Protein AF-A0A7V3H470-F1 (afdb_monomer)

pLDDT: mean 93.19, std 7.91, range [54.84, 98.81]

Radius of gyration: 16.78 Å; Cα contacts (8 Å, |Δi|>4): 435; chains: 1; bounding box: 42×38×46 Å

Secondary structure (DSSP, 8-state):
--EEEHHHHS-HHHHHH-EEEEE-SSS-EEEEETT----STT-EEEEEEEETTEEEEEEEEEEEEEEEETTEEEE--EEEETTEEEEEGGGGEEEEE-SSS-EEEEEETTEEEEEEEEEPTTSS-EEEEEEEES-SS---EEEEEEEEEEETTS-----TT----EEEETTEEEE--STTSPPEEEE---S-----------

Nearest PDB structures (foldseek):
  6m81-assembly1_C-2  TM=5.681E-01  e=1.390E+00  Streptomyces fradiae
  7vcf-assembly1_F  TM=8.047E-01  e=5.268E+00  Chlamydomonas reinhardtii
  4oqe-assembly1_A  TM=5.258E-01  e=1.939E+00  Streptomyces fradiae
  4oqd-assembly2_C  TM=5.292E-01  e=1.939E+00  Streptomyces fradiae

Structure (mmCIF, N/CA/C/O backbone):
data_AF-A0A7V3H470-F1
#
_entry.id   AF-A0A7V3H470-F1
#
loop_
_atom_site.group_PDB
_atom_site.id
_atom_site.type_symbol
_atom_site.label_atom_id
_atom_site.label_alt_id
_atom_site.label_comp_id
_atom_site.label_asym_id
_atom_site.label_entity_id
_atom_site.label_seq_id
_atom_site.pdbx_PDB_ins_code
_atom_site.Cartn_x
_atom_site.Cartn_y
_atom_site.Cartn_z
_atom_site.occupancy
_atom_site.B_iso_or_equiv
_atom_site.auth_seq_id
_atom_site.auth_comp_id
_atom_site.auth_asym_id
_atom_site.auth_atom_id
_atom_site.pdbx_PDB_model_num
ATOM 1 N N . MET A 1 1 ? -20.246 9.592 -9.454 1.00 80.94 1 MET A N 1
ATOM 2 C CA . MET A 1 1 ? -19.397 9.663 -8.253 1.00 80.94 1 MET A CA 1
ATOM 3 C C . MET A 1 1 ? -19.578 8.408 -7.416 1.00 80.94 1 MET A C 1
ATOM 5 O O . MET A 1 1 ? -20.599 8.266 -6.750 1.00 80.94 1 MET A O 1
ATOM 9 N N . ILE A 1 2 ? -18.615 7.488 -7.474 1.00 95.62 2 ILE A N 1
ATOM 10 C CA . ILE A 1 2 ? -18.602 6.290 -6.618 1.00 95.62 2 ILE A CA 1
ATOM 11 C C . ILE A 1 2 ? -18.010 6.659 -5.253 1.00 95.62 2 ILE A C 1
ATOM 13 O O . ILE A 1 2 ? -16.851 7.070 -5.158 1.00 95.62 2 ILE A O 1
ATOM 17 N N . ALA A 1 3 ? -18.808 6.519 -4.194 1.00 98.06 3 ALA A N 1
ATOM 18 C CA . ALA A 1 3 ? -18.381 6.742 -2.819 1.00 98.06 3 ALA A CA 1
ATOM 19 C C . ALA A 1 3 ? -19.159 5.851 -1.845 1.00 98.06 3 ALA A C 1
ATOM 21 O O . ALA A 1 3 ? -20.325 5.531 -2.070 1.00 98.06 3 ALA A O 1
ATOM 22 N N . PHE A 1 4 ? -18.508 5.492 -0.743 1.00 98.62 4 PHE A N 1
ATOM 23 C CA . PHE A 1 4 ? -19.058 4.637 0.303 1.00 98.62 4 PHE A CA 1
ATOM 24 C C . PHE A 1 4 ? -18.892 5.299 1.670 1.00 98.62 4 PHE A C 1
ATOM 26 O O . PHE A 1 4 ? -17.837 5.863 1.967 1.00 98.62 4 PHE A O 1
ATOM 33 N N . GLY A 1 5 ? -19.944 5.234 2.489 1.00 98.62 5 GLY A N 1
ATOM 34 C CA . GLY A 1 5 ? -19.941 5.685 3.879 1.00 98.62 5 GLY A CA 1
ATOM 35 C C . GLY A 1 5 ? -19.390 4.631 4.838 1.00 98.62 5 GLY A C 1
ATOM 36 O O . GLY A 1 5 ? -18.979 3.544 4.425 1.00 98.62 5 GLY A O 1
ATOM 37 N N . ALA A 1 6 ? -19.376 4.963 6.128 1.00 98.44 6 ALA A N 1
ATOM 38 C CA . ALA A 1 6 ? -18.806 4.120 7.176 1.00 98.44 6 ALA A CA 1
ATOM 39 C C . ALA A 1 6 ? -19.493 2.750 7.285 1.00 98.44 6 ALA A C 1
ATOM 41 O O . ALA A 1 6 ? -18.820 1.759 7.543 1.00 98.44 6 ALA A O 1
ATOM 42 N N . ASP A 1 7 ? -20.806 2.689 7.057 1.00 98.06 7 ASP A N 1
ATOM 43 C CA . ASP A 1 7 ? -21.610 1.462 7.062 1.00 98.06 7 ASP A CA 1
ATOM 44 C C . ASP A 1 7 ? -21.081 0.430 6.056 1.00 98.06 7 ASP A C 1
ATOM 46 O O . ASP A 1 7 ? -20.892 -0.735 6.392 1.00 98.06 7 ASP A O 1
ATOM 50 N N . ARG A 1 8 ? -20.753 0.881 4.842 1.00 98.44 8 ARG A N 1
ATOM 51 C CA . ARG A 1 8 ? -20.187 0.045 3.779 1.00 98.44 8 ARG A CA 1
ATOM 52 C C . ARG A 1 8 ? -18.688 -0.168 3.946 1.00 98.44 8 ARG A C 1
ATOM 54 O O . ARG A 1 8 ? -18.202 -1.272 3.751 1.00 98.44 8 ARG A O 1
ATOM 61 N N . CYS A 1 9 ? -17.941 0.873 4.304 1.00 98.50 9 CYS A N 1
ATOM 62 C CA . CYS A 1 9 ? -16.485 0.795 4.437 1.00 98.50 9 CYS A CA 1
ATOM 63 C C . CYS A 1 9 ? -16.033 -0.146 5.564 1.00 98.50 9 CYS A C 1
ATOM 65 O O . CYS A 1 9 ? -14.974 -0.762 5.452 1.00 98.50 9 CYS A O 1
ATOM 67 N N . ARG A 1 10 ? -16.827 -0.250 6.638 1.00 98.31 10 ARG A N 1
ATOM 68 C CA . ARG A 1 10 ? -16.537 -1.096 7.807 1.00 98.31 10 ARG A CA 1
ATOM 69 C C . ARG A 1 10 ? -17.140 -2.496 7.704 1.00 98.31 10 ARG A C 1
ATOM 71 O O . ARG A 1 10 ? -16.786 -3.360 8.501 1.00 98.31 10 ARG A O 1
ATOM 78 N N . ASP A 1 11 ? -18.005 -2.744 6.725 1.00 98.38 11 ASP A N 1
ATOM 79 C CA . ASP A 1 11 ? -18.391 -4.098 6.340 1.00 98.38 11 ASP A CA 1
ATOM 80 C C . ASP A 1 11 ? -17.230 -4.725 5.562 1.00 98.38 11 ASP A C 1
ATOM 82 O O . ASP A 1 11 ? -17.012 -4.433 4.385 1.00 98.38 11 ASP A O 1
ATOM 86 N N . LEU A 1 12 ? -16.461 -5.587 6.231 1.00 97.94 12 LEU A N 1
ATOM 87 C CA . LEU A 1 12 ? -15.279 -6.205 5.638 1.00 97.94 12 LEU A CA 1
ATOM 88 C C . LEU A 1 12 ? -15.613 -6.992 4.364 1.00 97.94 12 LEU A C 1
ATOM 90 O O . LEU A 1 12 ? -14.833 -6.950 3.409 1.00 97.94 12 LEU A O 1
ATOM 94 N N . ALA A 1 13 ? -16.749 -7.694 4.330 1.00 97.94 13 ALA A N 1
ATOM 95 C CA . ALA A 1 13 ? -17.131 -8.509 3.182 1.00 97.94 13 ALA A CA 1
ATOM 96 C C . ALA A 1 13 ? -17.416 -7.617 1.971 1.00 97.94 13 ALA A C 1
ATOM 98 O O . ALA A 1 13 ? -16.905 -7.865 0.878 1.00 97.94 13 ALA A O 1
ATOM 99 N N . PHE A 1 14 ? -18.149 -6.523 2.177 1.00 98.56 14 PHE A N 1
ATOM 100 C CA . PHE A 1 14 ? -18.365 -5.544 1.122 1.00 98.56 14 PHE A CA 1
ATOM 101 C C . PHE A 1 14 ? -17.065 -4.843 0.706 1.00 98.56 14 PHE A C 1
ATOM 103 O O . PHE A 1 14 ? -16.720 -4.821 -0.475 1.00 98.56 14 PHE A O 1
ATOM 110 N N . ALA A 1 15 ? -16.322 -4.287 1.664 1.00 98.25 15 ALA A N 1
ATOM 111 C CA . ALA A 1 15 ? -15.157 -3.446 1.405 1.00 98.25 15 ALA A CA 1
ATOM 112 C C . ALA A 1 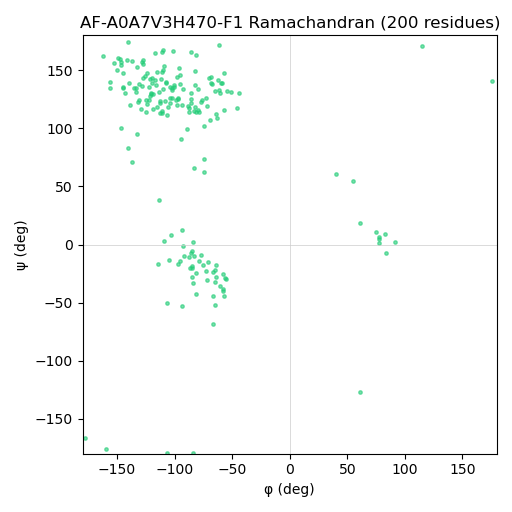15 ? -13.981 -4.207 0.767 1.00 98.25 15 ALA A C 1
ATOM 114 O O . ALA A 1 15 ? -13.152 -3.595 0.099 1.00 98.25 15 ALA A O 1
ATOM 115 N N . THR A 1 16 ? -13.900 -5.529 0.946 1.00 98.12 16 THR A N 1
ATOM 116 C CA . THR A 1 16 ? -12.929 -6.395 0.247 1.00 98.12 16 THR A CA 1
ATOM 117 C C . THR A 1 16 ? -13.401 -6.845 -1.138 1.00 98.12 16 THR A C 1
ATOM 119 O O . THR A 1 16 ? -12.568 -7.208 -1.965 1.00 98.12 16 THR A O 1
ATOM 122 N N . ALA A 1 17 ? -14.706 -6.792 -1.416 1.00 97.94 17 ALA A N 1
ATOM 123 C CA . ALA A 1 17 ? -15.275 -7.120 -2.722 1.00 97.94 17 ALA A CA 1
ATOM 124 C C . ALA A 1 17 ? -15.306 -5.929 -3.695 1.00 97.94 17 ALA A C 1
ATOM 126 O O . ALA A 1 17 ? -15.442 -6.131 -4.899 1.00 97.94 17 ALA A O 1
ATOM 127 N N . GLN A 1 18 ? -15.221 -4.692 -3.194 1.00 98.25 18 GLN A N 1
ATOM 128 C CA . GLN A 1 18 ? -15.170 -3.497 -4.038 1.00 98.25 18 GLN A CA 1
ATOM 129 C C . GLN A 1 18 ? -13.729 -3.160 -4.408 1.00 98.25 18 GLN A C 1
ATOM 131 O O . GLN A 1 18 ? -12.921 -2.865 -3.526 1.00 98.25 18 GLN A O 1
ATOM 136 N N . GLU A 1 19 ? -13.432 -3.171 -5.703 1.00 98.00 19 GLU A N 1
ATOM 137 C CA . GLU A 1 19 ? -12.090 -2.966 -6.248 1.00 98.00 19 GLU A CA 1
ATOM 138 C C . GLU A 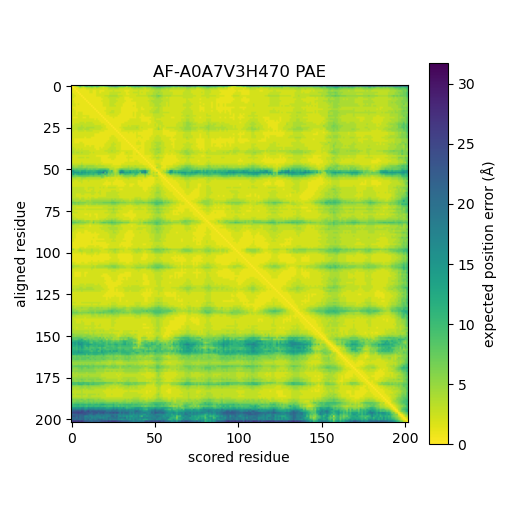1 19 ? -11.985 -1.617 -6.972 1.00 98.00 19 GLU A C 1
ATOM 140 O O . GLU A 1 19 ? -12.963 -1.111 -7.523 1.00 98.00 19 GLU A O 1
ATOM 145 N N . TRP A 1 20 ? -10.790 -1.031 -6.962 1.00 98.06 20 TRP A N 1
ATOM 146 C CA . TRP A 1 20 ? -10.450 0.196 -7.686 1.00 98.06 20 TRP A CA 1
ATOM 147 C C . TRP A 1 20 ? -9.191 -0.017 -8.532 1.00 98.06 20 TRP A C 1
ATOM 149 O O . TRP A 1 20 ? -8.379 -0.903 -8.247 1.00 98.06 20 TRP A O 1
ATOM 159 N N . LEU A 1 21 ? -9.034 0.800 -9.576 1.00 97.56 21 LEU A N 1
ATOM 160 C CA . LEU A 1 21 ? -7.919 0.742 -10.518 1.00 97.56 21 LEU A CA 1
ATOM 161 C C . LEU A 1 21 ? -7.515 2.155 -10.945 1.00 97.56 21 LEU A C 1
ATOM 163 O O . LEU A 1 21 ? -8.354 2.923 -11.400 1.00 97.56 21 LEU A O 1
ATOM 167 N N . GLU A 1 22 ? -6.220 2.434 -10.865 1.00 98.06 22 GLU A N 1
ATOM 168 C CA . GLU A 1 22 ? -5.548 3.610 -11.418 1.00 98.06 22 GLU A CA 1
ATOM 169 C C . GLU A 1 22 ? -4.493 3.145 -12.426 1.00 98.06 22 GLU A C 1
ATOM 171 O O . GLU A 1 22 ? -3.840 2.121 -12.210 1.00 98.06 22 GLU A O 1
ATOM 176 N N . THR A 1 23 ? -4.298 3.876 -13.526 1.00 97.06 23 THR A N 1
ATOM 177 C CA . THR A 1 23 ? -3.366 3.479 -14.601 1.00 97.06 23 THR A CA 1
ATOM 178 C C . THR A 1 23 ? -2.377 4.586 -14.933 1.00 97.06 23 THR A C 1
ATOM 180 O O . THR A 1 23 ? -2.763 5.749 -14.991 1.00 97.06 23 THR A O 1
ATOM 183 N N . ASP A 1 24 ? -1.131 4.225 -15.241 1.00 96.44 24 ASP A N 1
ATOM 184 C CA . ASP A 1 24 ? -0.093 5.187 -15.648 1.00 96.44 24 ASP A CA 1
ATOM 185 C C . ASP A 1 24 ? -0.113 5.523 -17.152 1.00 96.44 24 ASP A C 1
ATOM 187 O O . ASP A 1 24 ? 0.636 6.382 -17.603 1.00 96.44 24 ASP A O 1
ATOM 191 N N . GLY A 1 25 ? -0.950 4.860 -17.958 1.00 96.12 25 GLY A N 1
ATOM 192 C CA . GLY A 1 25 ? -0.978 5.027 -19.419 1.00 96.12 25 GLY A CA 1
ATOM 193 C C . GLY A 1 25 ? 0.149 4.308 -20.181 1.00 96.12 25 GLY A C 1
ATOM 194 O O . GLY A 1 25 ? 0.178 4.367 -21.406 1.00 96.12 25 GLY A O 1
ATOM 195 N N . LEU A 1 26 ? 1.037 3.586 -19.491 1.00 95.75 26 LEU A N 1
ATOM 196 C CA . LEU A 1 26 ? 2.142 2.796 -20.058 1.00 95.75 26 LEU A CA 1
ATOM 197 C C . LEU A 1 26 ? 1.911 1.277 -19.937 1.00 95.75 26 LEU A C 1
ATOM 199 O O . LEU A 1 26 ? 2.763 0.465 -20.302 1.00 95.75 26 LEU A O 1
ATOM 203 N N . GLY A 1 27 ? 0.753 0.874 -19.411 1.00 94.88 27 GLY A N 1
ATOM 204 C CA . GLY A 1 27 ? 0.434 -0.516 -19.087 1.00 94.88 27 GLY A CA 1
ATOM 205 C C . GLY A 1 27 ? 0.790 -0.909 -17.651 1.00 94.88 27 GLY A C 1
ATOM 206 O O . GLY A 1 27 ? 0.573 -2.063 -17.277 1.00 94.88 27 GLY A O 1
ATOM 207 N N . GLY A 1 28 ? 1.299 0.021 -16.842 1.00 97.00 28 GLY A N 1
ATOM 208 C CA . GLY A 1 28 ? 1.357 -0.109 -15.395 1.00 97.00 28 GLY A CA 1
ATOM 209 C C . GLY A 1 28 ? 0.060 0.352 -14.729 1.00 97.00 28 GLY A C 1
ATOM 210 O O . GLY A 1 28 ? -0.831 0.940 -15.353 1.00 97.00 28 GLY A O 1
ATOM 211 N N . TYR A 1 29 ? -0.089 -0.004 -13.457 1.00 98.12 29 TYR A N 1
ATOM 212 C CA . TYR A 1 29 ? -1.305 0.259 -12.700 1.00 98.12 29 TYR A CA 1
ATOM 213 C C . TYR A 1 29 ? -1.100 0.166 -11.183 1.00 98.12 29 TYR A C 1
ATOM 215 O O . TYR A 1 29 ? -0.150 -0.448 -10.687 1.00 98.12 29 TYR A O 1
ATOM 223 N N . ALA A 1 30 ? -2.049 0.749 -10.459 1.00 98.38 30 ALA A N 1
ATOM 224 C CA . ALA A 1 30 ? -2.270 0.561 -9.038 1.00 98.38 30 ALA A CA 1
ATOM 225 C C . ALA A 1 30 ? -3.699 0.052 -8.853 1.00 98.38 30 ALA A C 1
ATOM 227 O O . ALA A 1 30 ? -4.622 0.529 -9.507 1.00 98.38 30 ALA A O 1
ATOM 228 N N . SER A 1 31 ? -3.892 -0.948 -8.005 1.00 98.38 31 SER A N 1
ATOM 229 C CA . SER A 1 31 ? -5.218 -1.501 -7.740 1.00 98.38 31 SER A CA 1
ATOM 230 C C . SER A 1 31 ? -5.295 -2.097 -6.350 1.00 98.38 31 SER A C 1
ATOM 232 O O . SER A 1 31 ? -4.290 -2.520 -5.773 1.00 98.38 31 SER A O 1
ATOM 234 N N . GLY A 1 32 ? -6.507 -2.175 -5.826 1.00 98.19 32 GLY A N 1
ATOM 235 C CA . GLY A 1 32 ? -6.765 -2.749 -4.521 1.00 98.19 32 GLY A CA 1
ATOM 236 C C . GLY A 1 32 ? -8.248 -2.751 -4.213 1.00 98.19 32 GLY A C 1
ATOM 237 O O . GLY A 1 32 ? -9.082 -2.514 -5.085 1.00 98.19 32 GLY A O 1
ATOM 238 N N . THR A 1 33 ? -8.568 -2.994 -2.949 1.00 98.56 33 THR A N 1
ATOM 239 C CA . THR A 1 33 ? -9.944 -2.953 -2.457 1.00 98.56 33 THR A CA 1
ATOM 240 C C . THR A 1 33 ? -10.228 -1.654 -1.709 1.00 98.56 33 THR A C 1
ATOM 242 O O . THR A 1 33 ? -9.305 -0.931 -1.314 1.00 98.56 33 THR A O 1
ATOM 245 N N . VAL A 1 34 ? -11.505 -1.377 -1.447 1.00 98.50 34 VAL A N 1
ATOM 246 C CA . VAL A 1 34 ? -11.932 -0.277 -0.567 1.00 98.50 34 VAL A CA 1
ATOM 247 C C . VAL A 1 34 ? -11.335 -0.417 0.836 1.00 98.50 34 VAL A C 1
ATOM 249 O O . VAL A 1 34 ? -10.880 0.576 1.397 1.00 98.50 34 VAL A O 1
ATOM 252 N N . SER A 1 35 ? -11.257 -1.630 1.392 1.00 97.94 35 SER A N 1
ATOM 253 C CA . SER A 1 35 ? -10.643 -1.869 2.710 1.00 97.94 35 SER A CA 1
ATOM 254 C C . SER A 1 35 ? -9.115 -1.729 2.734 1.00 97.94 35 SER A C 1
ATOM 256 O O . SER A 1 35 ? -8.527 -1.662 3.812 1.00 97.94 35 SER A O 1
ATOM 258 N N . GLY A 1 36 ? -8.456 -1.722 1.570 1.00 97.19 36 GLY A N 1
ATOM 259 C CA . GLY A 1 36 ? -6.995 -1.762 1.453 1.00 97.19 36 GLY A CA 1
ATOM 260 C C . GLY A 1 36 ? -6.378 -3.151 1.671 1.00 97.19 36 GLY A C 1
ATOM 261 O O . GLY A 1 36 ? -5.154 -3.281 1.676 1.00 97.19 36 GLY A O 1
ATOM 262 N N . ALA A 1 37 ? -7.199 -4.191 1.843 1.00 97.25 37 ALA A N 1
ATOM 263 C CA . ALA A 1 37 ? -6.737 -5.574 1.928 1.00 97.25 37 ALA A CA 1
ATOM 264 C C . ALA A 1 37 ? -6.511 -6.174 0.533 1.00 97.25 37 ALA A C 1
ATOM 266 O O . ALA A 1 37 ? -7.330 -6.040 -0.374 1.00 97.25 37 ALA A O 1
ATOM 267 N N . HIS A 1 38 ? -5.412 -6.903 0.355 1.00 96.25 38 HIS A N 1
ATOM 268 C CA . HIS A 1 38 ? -5.170 -7.629 -0.889 1.00 96.25 38 HIS A CA 1
ATOM 269 C C . HIS A 1 38 ? -5.977 -8.934 -0.909 1.00 96.25 38 HIS A C 1
ATOM 271 O O . HIS A 1 38 ? -5.732 -9.832 -0.110 1.00 96.25 38 HIS A O 1
ATOM 277 N N . THR A 1 39 ? -6.925 -9.045 -1.842 1.00 95.62 39 THR A N 1
ATOM 278 C CA . THR A 1 39 ? -7.709 -10.265 -2.119 1.00 95.62 39 THR A CA 1
ATOM 279 C C . THR A 1 39 ? -7.254 -10.978 -3.393 1.00 95.62 39 THR A C 1
ATOM 281 O O . THR A 1 39 ? -7.607 -12.134 -3.623 1.00 95.62 39 THR A O 1
ATOM 284 N N . ARG A 1 40 ? -6.439 -10.315 -4.223 1.00 93.62 40 ARG A N 1
ATOM 285 C CA . ARG A 1 40 ? -5.891 -10.851 -5.473 1.00 93.62 40 ARG A CA 1
ATOM 286 C C . ARG A 1 40 ? -4.395 -10.593 -5.569 1.00 93.62 40 ARG A C 1
ATOM 288 O O . ARG A 1 40 ? -3.893 -9.582 -5.086 1.00 93.62 40 ARG A O 1
ATOM 295 N N . ARG A 1 41 ? -3.688 -11.454 -6.310 1.00 93.06 41 ARG A N 1
ATOM 296 C CA . ARG A 1 41 ? -2.247 -11.290 -6.593 1.00 93.06 41 ARG A CA 1
ATOM 297 C C . ARG A 1 41 ? -1.908 -10.043 -7.412 1.00 93.06 41 ARG A C 1
ATOM 299 O O . ARG A 1 41 ? -0.747 -9.662 -7.458 1.00 93.06 41 ARG A O 1
ATOM 306 N N . TYR A 1 42 ? -2.887 -9.440 -8.077 1.00 95.31 42 TYR A N 1
ATOM 307 C CA . TYR A 1 42 ? -2.673 -8.243 -8.887 1.00 95.31 42 TYR A CA 1
ATOM 308 C C . TYR A 1 42 ? -2.793 -6.947 -8.080 1.00 95.31 42 TYR A C 1
ATOM 310 O O . TYR A 1 42 ? -2.413 -5.906 -8.602 1.00 95.31 42 TYR A O 1
ATOM 318 N N . HIS A 1 43 ? -3.274 -6.999 -6.832 1.00 97.75 43 HIS A N 1
ATOM 319 C CA . HIS A 1 43 ? -3.363 -5.812 -5.982 1.00 97.75 43 HIS A CA 1
ATOM 320 C C . HIS A 1 43 ? -1.973 -5.317 -5.591 1.00 97.75 43 HIS A C 1
ATOM 322 O O . HIS A 1 43 ? -1.059 -6.104 -5.326 1.00 97.75 43 HIS A O 1
ATOM 328 N N . GLY A 1 44 ? -1.826 -3.998 -5.620 1.00 97.69 44 GLY A N 1
ATOM 329 C CA . GLY A 1 44 ? -0.539 -3.335 -5.639 1.00 97.69 44 GLY A CA 1
ATOM 330 C C . GLY A 1 44 ? -0.674 -1.825 -5.770 1.00 97.69 44 GLY A C 1
ATOM 331 O O . GLY A 1 44 ? -1.492 -1.353 -6.554 1.00 97.69 44 GLY A O 1
ATOM 332 N N . HIS A 1 45 ? 0.155 -1.059 -5.068 1.00 98.31 45 HIS A N 1
ATOM 333 C CA . HIS A 1 45 ? 0.232 0.394 -5.228 1.00 98.31 45 HIS A CA 1
ATOM 334 C C . HIS A 1 45 ? 1.098 0.817 -6.423 1.00 98.31 45 HIS A C 1
ATOM 336 O O . HIS A 1 45 ? 0.901 1.910 -6.941 1.00 98.31 45 HIS A O 1
ATOM 342 N N . LEU A 1 46 ? 2.054 -0.010 -6.865 1.00 98.44 46 LEU A N 1
ATOM 343 C CA . LEU A 1 46 ? 2.851 0.280 -8.061 1.00 98.44 46 LEU A CA 1
ATOM 344 C C . LEU A 1 46 ? 3.232 -0.995 -8.811 1.00 98.44 46 LEU A C 1
ATOM 346 O O . LEU A 1 46 ? 4.199 -1.677 -8.458 1.00 98.44 46 LEU A O 1
ATOM 350 N N . THR A 1 47 ? 2.492 -1.277 -9.879 1.00 98.06 47 THR A N 1
ATOM 351 C CA . THR A 1 47 ? 2.875 -2.248 -10.904 1.00 98.06 47 THR A CA 1
ATOM 352 C C . THR A 1 47 ? 3.351 -1.500 -12.140 1.00 98.06 47 THR A C 1
ATOM 354 O O . THR A 1 47 ? 2.578 -0.745 -12.717 1.00 98.06 47 THR A O 1
ATOM 357 N N . ALA A 1 48 ? 4.587 -1.730 -12.577 1.00 97.00 48 ALA A N 1
ATOM 358 C CA . ALA A 1 48 ? 5.155 -1.091 -13.764 1.00 97.00 48 ALA A CA 1
ATOM 359 C C . ALA A 1 48 ? 5.376 -2.110 -14.889 1.00 97.00 48 ALA A C 1
ATOM 361 O O . ALA A 1 48 ? 5.773 -3.252 -14.641 1.00 97.00 48 ALA A O 1
ATOM 362 N N . ALA A 1 49 ? 5.139 -1.704 -16.137 1.00 93.81 49 ALA A N 1
ATOM 363 C CA . ALA A 1 49 ? 5.465 -2.508 -17.312 1.00 93.81 49 ALA A CA 1
ATOM 364 C C . ALA A 1 49 ? 6.943 -2.314 -17.694 1.00 93.81 49 ALA A C 1
ATOM 366 O O . ALA A 1 49 ? 7.347 -1.224 -18.091 1.00 93.81 49 ALA A O 1
ATOM 367 N N . LEU A 1 50 ? 7.759 -3.371 -17.594 1.00 90.62 50 LEU A N 1
ATOM 368 C CA . LEU A 1 50 ? 9.197 -3.313 -17.918 1.00 90.62 50 LEU A CA 1
ATOM 369 C C . LEU A 1 50 ? 9.497 -3.478 -19.416 1.00 90.62 50 LEU A C 1
ATOM 371 O O . LEU A 1 50 ? 10.634 -3.324 -19.857 1.00 90.62 50 LEU A O 1
ATOM 375 N N . ALA A 1 51 ? 8.500 -3.854 -20.212 1.00 88.12 51 ALA A N 1
ATOM 376 C CA . ALA A 1 51 ? 8.490 -3.664 -21.660 1.00 88.12 51 ALA A CA 1
ATOM 377 C C . ALA A 1 51 ? 7.069 -3.261 -22.058 1.00 88.12 51 ALA A C 1
ATOM 379 O O . ALA A 1 51 ? 6.286 -4.147 -22.398 1.00 88.12 51 ALA A O 1
ATOM 380 N N . PRO A 1 52 ? 6.705 -1.972 -21.950 1.00 82.44 52 PRO A N 1
ATOM 381 C CA . PRO A 1 52 ? 5.346 -1.502 -22.192 1.00 82.44 52 PRO A CA 1
ATOM 382 C C . PRO A 1 52 ? 4.705 -2.106 -23.454 1.00 82.44 52 PRO A C 1
ATOM 384 O O . PRO A 1 52 ? 5.343 -2.096 -24.509 1.00 82.44 52 PRO A O 1
ATOM 387 N N . PRO A 1 53 ? 3.470 -2.648 -23.374 1.00 79.69 53 PRO A N 1
ATOM 388 C CA . PRO A 1 53 ? 2.580 -2.737 -22.202 1.00 79.69 53 PRO A CA 1
ATOM 389 C C . PRO A 1 53 ? 2.690 -4.061 -21.401 1.00 79.69 53 PRO A C 1
ATOM 391 O O . PRO A 1 53 ? 1.823 -4.366 -20.572 1.00 79.69 53 PRO A O 1
ATOM 394 N N . VAL A 1 54 ? 3.715 -4.880 -21.665 1.00 85.06 54 VAL A N 1
ATOM 395 C CA . VAL A 1 54 ?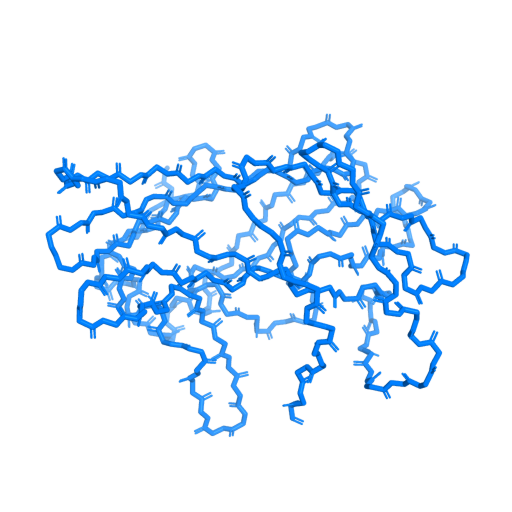 3.920 -6.232 -21.111 1.00 85.06 54 VAL A CA 1
ATOM 396 C C . VAL A 1 54 ? 5.044 -6.288 -20.059 1.00 85.06 54 VAL A C 1
ATOM 398 O O . VAL A 1 54 ? 5.665 -5.281 -19.709 1.00 85.06 54 VAL A O 1
ATOM 401 N N . ARG A 1 55 ? 5.300 -7.491 -19.516 1.00 86.94 55 ARG A N 1
ATOM 402 C CA . ARG A 1 55 ? 6.277 -7.759 -18.437 1.00 86.94 55 ARG A CA 1
ATOM 403 C C . ARG A 1 55 ? 6.032 -6.901 -17.195 1.00 86.94 55 ARG A C 1
ATOM 405 O O . ARG A 1 55 ? 6.910 -6.170 -16.728 1.00 86.94 55 ARG A O 1
ATOM 412 N N . ARG A 1 56 ? 4.808 -6.979 -16.679 1.00 94.06 56 ARG A N 1
ATOM 413 C CA . ARG A 1 56 ? 4.371 -6.215 -15.512 1.00 94.06 56 ARG A CA 1
ATOM 414 C C . ARG A 1 56 ? 5.010 -6.765 -14.246 1.00 94.06 56 ARG A C 1
ATOM 416 O O . ARG A 1 56 ? 4.890 -7.950 -13.958 1.00 94.06 56 ARG A O 1
ATOM 423 N N . HIS A 1 57 ? 5.659 -5.889 -13.497 1.00 95.62 57 HIS A N 1
ATOM 424 C CA . HIS A 1 57 ? 6.275 -6.210 -12.220 1.00 95.62 57 HIS A CA 1
ATOM 425 C C . HIS A 1 57 ? 5.656 -5.354 -11.126 1.00 95.62 57 HIS A C 1
ATOM 427 O O . HIS A 1 57 ? 5.546 -4.136 -11.268 1.00 95.62 57 HIS A O 1
ATOM 433 N N . LEU A 1 58 ? 5.248 -6.000 -10.038 1.00 97.00 58 LEU A N 1
ATOM 434 C CA . LEU A 1 58 ? 4.793 -5.336 -8.829 1.00 97.00 58 LEU A CA 1
ATOM 435 C C . LEU A 1 58 ? 6.019 -4.922 -8.012 1.00 97.00 58 LEU A C 1
ATOM 437 O O . LEU A 1 58 ? 6.744 -5.780 -7.507 1.00 97.00 58 LEU A O 1
ATOM 441 N N . PHE A 1 59 ? 6.232 -3.617 -7.865 1.00 97.19 59 PHE A N 1
ATOM 442 C CA . PHE A 1 59 ? 7.329 -3.046 -7.080 1.00 97.19 59 PHE A CA 1
ATOM 443 C C . PHE A 1 59 ? 6.882 -2.750 -5.651 1.00 97.19 59 PHE A C 1
ATOM 445 O O . PHE A 1 59 ? 7.486 -3.251 -4.700 1.00 97.19 59 PHE A O 1
ATOM 452 N N . LEU A 1 60 ? 5.783 -2.005 -5.508 1.00 97.38 60 LEU A N 1
ATOM 453 C CA . LEU A 1 60 ? 5.200 -1.639 -4.220 1.00 97.38 60 LEU A CA 1
ATOM 454 C C . LEU A 1 60 ? 3.867 -2.363 -4.036 1.00 97.38 60 LEU A C 1
ATOM 456 O O . LEU A 1 60 ? 2.906 -2.077 -4.750 1.00 97.38 60 LEU A O 1
ATOM 460 N N . SER A 1 61 ? 3.811 -3.280 -3.068 1.00 96.75 61 SER A N 1
ATOM 461 C CA . SER A 1 61 ? 2.580 -3.988 -2.708 1.00 96.75 61 SER A CA 1
ATOM 462 C C . SER A 1 61 ? 1.581 -3.000 -2.115 1.00 96.75 61 SER A C 1
ATOM 464 O O . SER A 1 61 ? 0.590 -2.653 -2.744 1.00 96.75 61 SER A O 1
ATOM 466 N N . LYS A 1 62 ? 1.880 -2.479 -0.931 1.00 96.31 62 LYS A N 1
ATOM 467 C CA . LYS A 1 62 ? 1.081 -1.464 -0.251 1.00 96.31 62 LYS A CA 1
ATOM 468 C C . LYS A 1 62 ? 1.944 -0.760 0.788 1.00 96.31 62 LYS A C 1
ATOM 470 O O . LYS A 1 62 ? 3.137 -1.040 0.899 1.00 96.31 62 LYS A O 1
ATOM 475 N N . LEU A 1 63 ? 1.332 0.136 1.547 1.00 95.88 63 LEU A N 1
ATOM 476 C CA . LEU A 1 63 ? 1.927 0.733 2.735 1.00 95.88 63 LEU A CA 1
ATOM 477 C C . LEU A 1 63 ? 1.179 0.228 3.972 1.00 95.88 63 LEU A C 1
ATOM 479 O O . LEU A 1 63 ? -0.019 -0.061 3.892 1.00 95.88 63 LEU A O 1
ATOM 483 N N . GLU A 1 64 ? 1.892 0.102 5.086 1.00 95.31 64 GLU A N 1
ATOM 484 C CA . GLU A 1 64 ? 1.293 -0.003 6.413 1.00 95.31 64 GLU A CA 1
ATOM 485 C C . GLU A 1 64 ? 1.537 1.290 7.176 1.00 95.31 64 GLU A C 1
ATOM 487 O O . GLU A 1 64 ? 2.677 1.728 7.313 1.00 95.31 64 GLU A O 1
ATOM 492 N N . GLU A 1 65 ? 0.457 1.917 7.628 1.00 95.88 65 GLU A N 1
ATOM 493 C CA . GLU A 1 65 ? 0.507 3.216 8.281 1.00 95.88 65 GLU A CA 1
ATOM 494 C C . GLU A 1 65 ? 0.052 3.138 9.738 1.00 95.88 65 GLU A C 1
ATOM 496 O O . GLU A 1 65 ? -0.976 2.520 10.049 1.00 95.88 65 GLU A O 1
ATOM 501 N N . TYR A 1 66 ? 0.796 3.830 10.600 1.00 96.31 66 TYR A N 1
ATOM 502 C CA . TYR A 1 66 ? 0.523 3.970 12.025 1.00 96.31 66 TYR A CA 1
ATOM 503 C C . TYR A 1 66 ? 0.457 5.447 12.387 1.00 96.31 66 TYR A C 1
ATOM 505 O O . TYR A 1 66 ? 1.400 6.198 12.142 1.00 96.31 66 TYR A O 1
ATOM 513 N N . LEU A 1 67 ? -0.655 5.863 12.988 1.00 96.94 67 LEU A N 1
ATOM 514 C CA . LEU A 1 67 ? -0.770 7.189 13.583 1.00 96.94 67 LEU A CA 1
ATOM 515 C C . LEU A 1 67 ? -0.400 7.099 15.066 1.00 96.94 67 LEU A C 1
ATOM 517 O O . LEU A 1 67 ? -1.043 6.357 15.811 1.00 96.94 67 LEU A O 1
ATOM 521 N N . HIS A 1 68 ? 0.628 7.827 15.492 1.00 96.00 68 HIS A N 1
ATOM 522 C CA . HIS A 1 68 ? 1.140 7.770 16.863 1.00 96.00 68 HIS A CA 1
ATOM 523 C C . HIS A 1 68 ? 0.398 8.754 17.765 1.00 96.00 68 HIS A C 1
ATOM 525 O O . HIS A 1 68 ? 0.496 9.964 17.590 1.00 96.00 68 HIS A O 1
ATOM 531 N N . LEU A 1 69 ? -0.354 8.232 18.737 1.00 94.62 69 LEU A N 1
ATOM 532 C CA . LEU A 1 69 ? -1.140 9.018 19.694 1.00 94.62 69 LEU A CA 1
ATOM 533 C C . LEU A 1 69 ? -0.633 8.801 21.127 1.00 94.62 69 LEU A C 1
ATOM 535 O O . LEU A 1 69 ? 0.025 7.793 21.385 1.00 94.62 69 LEU A O 1
ATOM 539 N N . PRO A 1 70 ? -1.013 9.656 22.100 1.00 91.50 70 PRO A N 1
ATOM 540 C CA . PRO A 1 70 ? -0.632 9.464 23.503 1.00 91.50 70 PRO A CA 1
ATOM 541 C C . PRO A 1 70 ? -1.021 8.095 24.088 1.00 91.50 70 PRO A C 1
ATOM 543 O O . PRO A 1 70 ? -0.339 7.580 24.965 1.00 91.50 70 PRO A O 1
ATOM 546 N N . GLY A 1 71 ? -2.109 7.491 23.594 1.00 91.44 71 GLY A N 1
ATOM 547 C CA . GLY A 1 71 ? -2.573 6.158 24.004 1.00 91.44 71 GLY A CA 1
ATOM 548 C C . GLY A 1 71 ? -1.904 4.983 23.279 1.00 91.44 71 GLY A C 1
ATOM 549 O O . GLY A 1 71 ? -2.291 3.841 23.518 1.00 91.44 71 GLY A O 1
ATOM 550 N N . GLY A 1 72 ? -0.944 5.245 22.389 1.00 93.88 72 GLY A N 1
ATOM 551 C CA . GLY A 1 72 ? -0.257 4.248 21.571 1.00 93.88 72 GLY A CA 1
ATOM 552 C C . GLY A 1 72 ? -0.517 4.395 20.065 1.00 93.88 72 GLY A C 1
ATOM 553 O O . GLY A 1 72 ? -1.363 5.195 19.645 1.00 93.88 72 GLY A O 1
ATOM 554 N N . PRO A 1 73 ? 0.224 3.635 19.237 1.00 95.50 73 PRO A N 1
ATOM 555 C CA . PRO A 1 73 ? 0.072 3.668 17.790 1.00 95.50 73 PRO A CA 1
ATOM 556 C C . PRO A 1 73 ? -1.272 3.078 17.356 1.00 95.50 73 PRO A C 1
ATOM 558 O O . PRO A 1 73 ? -1.766 2.101 17.924 1.00 95.50 73 PRO A O 1
ATOM 561 N N . VAL A 1 74 ? -1.853 3.665 16.313 1.00 96.94 74 VAL A N 1
ATOM 562 C CA . VAL A 1 74 ? -3.111 3.217 15.717 1.00 96.94 74 VAL A CA 1
ATOM 563 C C . VAL A 1 74 ? -2.892 2.806 14.268 1.00 96.94 74 VAL A C 1
ATOM 565 O O . VAL A 1 74 ? -2.595 3.650 13.424 1.00 96.94 74 VAL A O 1
ATOM 568 N N . ASP A 1 75 ? -3.115 1.526 13.967 1.00 96.25 75 ASP A N 1
ATOM 569 C CA . ASP A 1 75 ? -3.058 1.002 12.604 1.00 96.25 75 ASP A CA 1
ATOM 570 C C . ASP A 1 75 ? -4.186 1.527 11.706 1.00 96.25 75 ASP A C 1
ATOM 572 O O . ASP A 1 75 ? -5.370 1.532 12.070 1.00 96.25 75 ASP A O 1
ATOM 576 N N . LEU A 1 76 ? -3.822 1.858 10.470 1.00 97.38 76 LEU A N 1
ATOM 577 C CA . LEU A 1 76 ? -4.751 2.304 9.426 1.00 97.38 76 LEU A CA 1
ATOM 578 C C . LEU A 1 76 ? -4.845 1.324 8.252 1.00 97.38 76 LEU A C 1
ATOM 580 O O . LEU A 1 76 ? -5.806 1.356 7.476 1.00 97.38 76 LEU A O 1
ATOM 584 N N . SER A 1 77 ? -3.879 0.415 8.141 1.00 96.88 77 SER A N 1
ATOM 585 C CA . SER A 1 77 ? -3.836 -0.595 7.090 1.00 96.88 77 SER A CA 1
ATOM 586 C C . SER A 1 77 ? -4.741 -1.794 7.413 1.00 96.88 77 SER A C 1
ATOM 588 O O . SER A 1 77 ? -5.190 -1.985 8.542 1.00 96.88 77 SER A O 1
ATOM 590 N N . THR A 1 78 ? -5.063 -2.615 6.411 1.00 97.69 78 THR A N 1
ATOM 591 C CA . THR A 1 78 ? -5.789 -3.882 6.614 1.00 97.69 78 THR A CA 1
ATOM 592 C C . THR A 1 78 ? -5.126 -5.008 5.834 1.00 97.69 78 THR A C 1
ATOM 594 O O . THR A 1 78 ? -4.854 -4.833 4.647 1.00 97.69 78 THR A O 1
ATOM 597 N N . ASN A 1 79 ? -4.874 -6.160 6.466 1.00 96.69 79 ASN A N 1
ATOM 598 C CA . ASN A 1 79 ? -4.495 -7.390 5.761 1.00 96.69 79 ASN A CA 1
ATOM 599 C C . ASN A 1 79 ? -5.384 -8.562 6.157 1.00 96.69 79 ASN A C 1
ATOM 601 O O . ASN A 1 79 ? -5.942 -8.615 7.254 1.00 96.69 79 ASN A O 1
ATOM 605 N N . LEU A 1 80 ? -5.465 -9.519 5.237 1.00 95.19 80 LEU A N 1
ATOM 606 C CA . LEU A 1 80 ? -6.100 -10.808 5.444 1.00 95.19 80 LEU A CA 1
ATOM 607 C C . LEU A 1 80 ? -4.998 -11.858 5.586 1.00 95.19 80 LEU A C 1
ATOM 609 O O . LEU A 1 80 ? -4.224 -12.080 4.657 1.00 95.19 80 LEU A O 1
ATOM 613 N N . TYR A 1 81 ? -4.949 -12.496 6.747 1.00 92.06 81 TYR A N 1
ATOM 614 C CA . TYR A 1 81 ? -4.135 -13.671 7.030 1.00 92.06 81 TYR A CA 1
ATOM 615 C C . TYR A 1 81 ? -5.040 -14.891 7.188 1.00 92.06 81 TYR A C 1
ATOM 617 O O . TYR A 1 81 ? -6.264 -14.784 7.327 1.00 92.06 81 TYR A O 1
ATOM 625 N N . ARG A 1 82 ? -4.450 -16.088 7.196 1.00 90.19 82 ARG A N 1
ATOM 626 C CA . ARG A 1 82 ? -5.217 -17.314 7.420 1.00 90.19 82 ARG A CA 1
ATOM 627 C C . ARG A 1 82 ? -5.840 -17.293 8.820 1.00 90.19 82 ARG A C 1
ATOM 629 O O . ARG A 1 82 ? -5.146 -17.440 9.816 1.00 90.19 82 ARG A O 1
ATOM 636 N N . GLY A 1 83 ? -7.160 -17.123 8.876 1.00 91.12 83 GLY A N 1
ATOM 637 C CA . GLY A 1 83 ? -7.922 -17.096 10.128 1.00 91.12 83 GLY A CA 1
ATOM 638 C C . GLY A 1 83 ? -7.828 -15.787 10.918 1.00 91.12 83 GLY A C 1
ATOM 639 O O . GLY A 1 83 ? -8.368 -15.722 12.018 1.00 91.12 83 GLY A O 1
ATOM 640 N N . ALA A 1 84 ? -7.188 -14.743 10.381 1.00 95.06 84 ALA A N 1
ATOM 641 C CA . ALA A 1 84 ? -7.048 -13.465 11.072 1.00 95.06 84 ALA A CA 1
ATOM 642 C C . ALA A 1 84 ? -7.114 -12.277 10.108 1.00 95.06 84 ALA A C 1
ATOM 644 O O . ALA A 1 84 ? -6.659 -12.340 8.970 1.00 95.06 84 ALA A O 1
ATOM 645 N N . VAL A 1 85 ? -7.650 -11.162 10.597 1.00 96.69 85 VAL A N 1
ATOM 646 C CA . VAL A 1 85 ? -7.564 -9.859 9.930 1.00 96.69 85 VAL A CA 1
ATOM 647 C C . VAL A 1 85 ? -6.698 -8.992 10.816 1.00 96.69 85 VAL A C 1
ATOM 649 O O . VAL A 1 85 ? -7.083 -8.706 11.952 1.00 96.69 85 VAL A O 1
ATOM 652 N N . HIS A 1 86 ? -5.519 -8.633 10.326 1.00 94.69 86 HIS A N 1
ATOM 653 C CA . HIS A 1 86 ? -4.585 -7.801 11.064 1.00 94.69 86 HIS A CA 1
ATOM 654 C C . HIS A 1 86 ? -3.635 -7.075 10.095 1.00 94.69 86 HIS A C 1
ATOM 656 O O . HIS A 1 86 ? -3.126 -7.696 9.176 1.00 94.69 86 HIS A O 1
ATOM 662 N N . PRO A 1 87 ? -3.374 -5.777 10.258 1.00 95.56 87 PRO A N 1
ATOM 663 C CA . PRO A 1 87 ? -4.135 -4.870 11.100 1.00 95.56 87 PRO A CA 1
ATOM 664 C C . PRO A 1 87 ? -5.603 -4.734 10.653 1.00 95.56 87 PRO A C 1
ATOM 666 O O . PRO A 1 87 ? -6.012 -5.290 9.630 1.00 95.56 87 PRO A O 1
ATOM 669 N N . ARG A 1 88 ? -6.427 -4.058 11.463 1.00 97.19 88 ARG A N 1
ATOM 670 C CA . ARG A 1 88 ? -7.887 -3.913 11.258 1.00 97.19 88 ARG A CA 1
ATOM 671 C C . ARG A 1 88 ? -8.289 -2.467 10.949 1.00 97.19 88 ARG A C 1
ATOM 673 O O . ARG A 1 88 ? -9.319 -1.979 11.406 1.00 97.19 88 ARG A O 1
ATOM 680 N N . GLY A 1 89 ? -7.472 -1.757 10.178 1.00 97.75 89 GLY A N 1
ATOM 681 C CA . GLY A 1 89 ? -7.681 -0.345 9.853 1.00 97.75 89 GLY A CA 1
ATOM 682 C C . GLY A 1 89 ? -9.021 -0.038 9.171 1.00 97.75 89 GLY A C 1
ATOM 683 O O . GLY A 1 89 ? -9.552 1.058 9.345 1.00 97.75 89 GLY A O 1
ATOM 684 N N . PHE A 1 90 ? -9.630 -1.010 8.480 1.00 98.19 90 PHE A N 1
ATOM 685 C CA . PHE A 1 90 ? -10.960 -0.878 7.873 1.00 98.19 90 PHE A CA 1
ATOM 686 C C . PHE A 1 90 ? -12.043 -0.484 8.891 1.00 98.19 90 PHE A C 1
ATOM 688 O O . PHE A 1 90 ? -12.973 0.232 8.539 1.00 98.19 90 PHE A O 1
ATOM 695 N N . GLU A 1 91 ? -11.896 -0.848 10.170 1.00 98.25 91 GLU A N 1
ATOM 696 C CA . GLU A 1 91 ? -12.829 -0.461 11.241 1.00 98.25 91 GLU A CA 1
ATOM 697 C C . GLU A 1 91 ? -12.840 1.055 11.492 1.00 98.25 91 GLU A C 1
ATOM 699 O O . GLU A 1 91 ? -13.816 1.611 11.994 1.00 98.25 91 GLU A O 1
ATOM 704 N N . ARG A 1 92 ? -11.767 1.751 11.105 1.00 98.44 92 ARG A N 1
ATOM 705 C CA . ARG A 1 92 ? -11.634 3.211 11.210 1.00 98.44 92 ARG A CA 1
ATOM 706 C C . ARG A 1 92 ? -12.025 3.922 9.922 1.00 98.44 92 ARG A C 1
ATOM 708 O O . ARG A 1 92 ? -12.258 5.129 9.963 1.00 98.44 92 ARG A O 1
ATOM 715 N N . LEU A 1 93 ? -12.154 3.204 8.806 1.00 98.62 93 LEU A N 1
ATOM 716 C CA . LEU A 1 93 ? -12.496 3.773 7.507 1.00 98.62 93 LEU A CA 1
ATOM 717 C C . LEU A 1 93 ? -13.948 4.269 7.518 1.00 98.62 93 LEU A C 1
ATOM 719 O O . LEU A 1 93 ? -14.893 3.486 7.545 1.00 98.62 93 LEU A O 1
ATOM 723 N N . ILE A 1 94 ? -14.130 5.587 7.535 1.00 98.69 94 ILE A N 1
ATOM 724 C CA . ILE A 1 94 ? -15.455 6.226 7.566 1.00 98.69 94 ILE A CA 1
ATOM 725 C C . ILE A 1 94 ? -15.943 6.650 6.186 1.00 98.69 94 ILE A C 1
ATOM 727 O O . ILE A 1 94 ? -17.127 6.944 6.024 1.00 98.69 94 ILE A O 1
ATOM 731 N N . ARG A 1 95 ? -15.039 6.734 5.207 1.00 98.62 95 ARG A N 1
ATOM 732 C CA . ARG A 1 95 ? -15.389 7.095 3.838 1.00 98.62 95 ARG A CA 1
ATOM 733 C C . ARG A 1 95 ? -14.362 6.577 2.845 1.00 98.62 95 ARG A C 1
ATOM 735 O O . ARG A 1 95 ? -13.162 6.727 3.065 1.00 98.62 95 ARG A O 1
ATOM 742 N N . PHE A 1 96 ? -14.860 6.089 1.719 1.00 98.81 96 PHE A N 1
ATOM 743 C CA . PHE A 1 96 ? -14.099 5.898 0.493 1.00 98.81 96 PHE A CA 1
ATOM 744 C C . PHE A 1 96 ? -14.744 6.703 -0.636 1.00 98.81 96 PHE A C 1
ATOM 746 O O . PHE A 1 96 ? -15.970 6.779 -0.718 1.00 98.81 96 PHE A O 1
ATOM 753 N N . ALA A 1 97 ? -13.940 7.295 -1.510 1.00 98.56 97 ALA A N 1
ATOM 754 C CA . ALA A 1 97 ? -14.399 7.856 -2.776 1.00 98.56 97 ALA A CA 1
ATOM 755 C C . ALA A 1 97 ? -13.395 7.541 -3.879 1.00 98.56 97 ALA A C 1
ATOM 757 O O . ALA A 1 97 ? -12.193 7.620 -3.647 1.00 98.56 97 ALA A O 1
ATOM 758 N N . LEU A 1 98 ? -13.902 7.193 -5.060 1.00 98.12 98 LEU A N 1
ATOM 759 C CA . LEU A 1 98 ? -13.067 6.827 -6.202 1.00 98.12 98 LEU A CA 1
ATOM 760 C C . LEU A 1 98 ? -12.586 8.044 -6.997 1.00 98.12 98 LEU A C 1
ATOM 762 O O . LEU A 1 98 ? -11.501 8.020 -7.555 1.00 98.12 98 LEU A O 1
ATOM 766 N N . GLU A 1 99 ? -13.397 9.097 -7.065 1.00 95.56 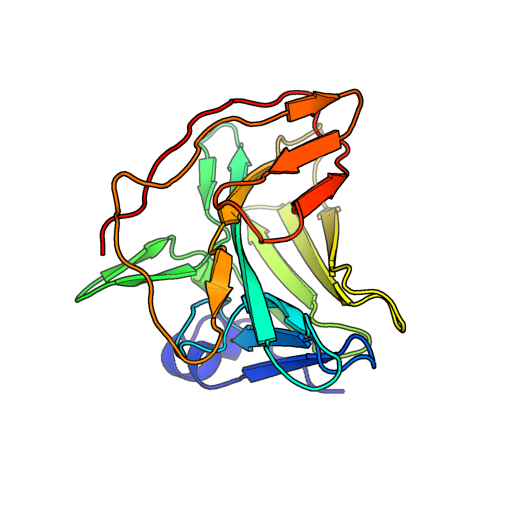99 GLU A N 1
ATOM 767 C CA . GLU A 1 99 ? -13.148 10.247 -7.936 1.00 95.56 99 GLU A CA 1
ATOM 768 C C . GLU A 1 99 ? -12.709 11.475 -7.114 1.00 95.56 99 GLU A C 1
ATOM 770 O O . GLU A 1 99 ? -13.299 11.736 -6.056 1.00 95.56 99 GLU A O 1
ATOM 775 N N . PRO A 1 100 ? -11.720 12.262 -7.587 1.00 94.75 100 PRO A N 1
ATOM 776 C CA . PRO A 1 100 ? -10.961 12.092 -8.838 1.00 94.75 100 PRO A CA 1
ATOM 777 C C . PRO A 1 100 ? -9.902 10.978 -8.793 1.00 94.75 100 PRO A C 1
ATOM 779 O O . PRO A 1 100 ? -9.470 10.536 -9.848 1.00 94.75 100 PRO A O 1
ATOM 782 N N . PHE A 1 101 ? -9.517 10.535 -7.596 1.00 96.56 101 PHE A N 1
ATOM 783 C CA . PHE A 1 101 ? -8.630 9.393 -7.363 1.00 96.56 101 PHE A CA 1
ATOM 784 C C . PHE A 1 101 ? -9.056 8.683 -6.067 1.00 96.56 101 PHE A C 1
ATOM 786 O O . PHE A 1 101 ? -9.643 9.340 -5.188 1.00 96.56 101 PHE A O 1
ATOM 793 N N . PRO A 1 102 ? -8.723 7.390 -5.890 1.00 98.44 102 PRO A N 1
ATOM 794 C CA . PRO A 1 102 ? -8.976 6.641 -4.670 1.00 98.44 102 PRO A CA 1
ATOM 795 C C . PRO A 1 102 ? -8.587 7.429 -3.416 1.00 98.44 102 PRO A C 1
ATOM 797 O O . PRO A 1 102 ? -7.433 7.813 -3.206 1.00 98.44 102 PRO A O 1
ATOM 800 N N . THR A 1 103 ? -9.592 7.697 -2.588 1.00 98.75 103 THR A N 1
ATOM 801 C CA . THR A 1 103 ? -9.482 8.518 -1.388 1.00 98.75 103 THR A CA 1
ATOM 802 C C . THR A 1 103 ? -10.125 7.799 -0.214 1.00 98.75 103 THR A C 1
ATOM 804 O O . THR A 1 103 ? -11.324 7.524 -0.226 1.00 98.75 103 THR A O 1
ATOM 807 N N . TRP A 1 104 ? -9.345 7.577 0.838 1.00 98.75 104 TRP A N 1
ATOM 808 C CA . TRP A 1 104 ? -9.776 6.993 2.102 1.00 98.75 104 TRP A CA 1
ATOM 809 C C . TRP A 1 104 ? -9.813 8.070 3.175 1.00 98.75 104 TRP A C 1
ATOM 811 O O . TRP A 1 104 ? -8.935 8.928 3.238 1.00 98.75 104 TRP A O 1
ATOM 821 N N . THR A 1 105 ? -10.824 8.047 4.035 1.00 98.75 105 THR A N 1
ATOM 822 C CA . THR A 1 105 ? -10.878 8.888 5.234 1.00 98.75 105 THR A CA 1
ATOM 823 C C . THR A 1 105 ? -11.060 8.003 6.452 1.00 98.75 105 THR A C 1
ATOM 825 O O . THR A 1 105 ? -12.052 7.281 6.556 1.00 98.75 105 THR A O 1
ATOM 828 N N . TYR A 1 106 ? -10.111 8.080 7.375 1.00 98.75 106 TYR A N 1
ATOM 829 C CA . TYR A 1 106 ? -10.096 7.334 8.624 1.00 98.75 106 TYR A CA 1
ATOM 830 C C . TYR A 1 106 ? -10.476 8.259 9.775 1.00 98.75 106 TYR A C 1
ATOM 832 O O . TYR A 1 106 ? -9.988 9.385 9.848 1.00 98.75 106 TYR A O 1
ATOM 840 N N . ALA A 1 107 ? -11.339 7.786 10.671 1.00 98.25 107 ALA A N 1
ATOM 841 C CA . ALA A 1 107 ? -11.608 8.446 11.943 1.00 98.25 107 ALA A CA 1
ATOM 842 C C . ALA A 1 107 ? -10.775 7.788 13.045 1.00 98.25 107 ALA A C 1
ATOM 844 O O . ALA A 1 107 ? -10.868 6.575 13.248 1.00 98.25 107 ALA A O 1
ATOM 845 N N . VAL A 1 108 ? -9.988 8.592 13.759 1.00 96.56 108 VAL A N 1
ATOM 846 C CA . VAL A 1 108 ? -9.133 8.145 14.860 1.00 96.56 108 VAL A CA 1
ATOM 847 C C . VAL A 1 108 ? -9.330 9.086 16.048 1.00 96.56 108 VAL A C 1
ATOM 849 O O . VAL A 1 108 ? -8.736 10.158 16.113 1.00 96.56 108 VAL A O 1
ATOM 852 N N . GLY A 1 109 ? -10.212 8.714 16.977 1.00 92.50 109 GLY A N 1
ATOM 853 C CA . GLY A 1 109 ? -10.658 9.638 18.024 1.00 92.50 109 GLY A CA 1
ATOM 854 C C . GLY A 1 109 ? -11.350 10.862 17.413 1.00 92.50 109 GLY A C 1
ATOM 855 O O . GLY A 1 109 ? -12.266 10.712 16.603 1.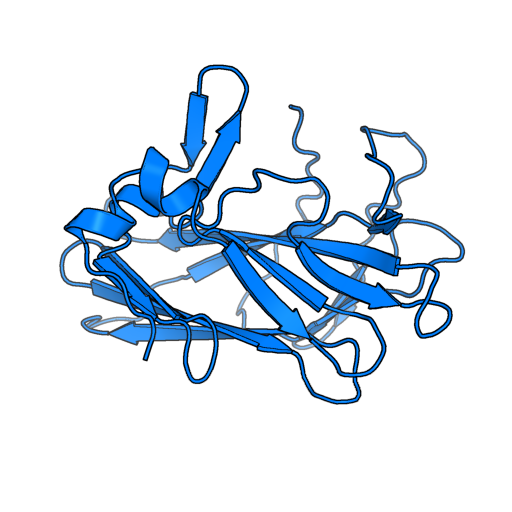00 92.50 109 GLY A O 1
ATOM 856 N N . SER A 1 110 ? -10.899 12.064 17.777 1.00 94.06 110 SER A N 1
ATOM 857 C CA . SER A 1 110 ? -11.332 13.332 17.168 1.00 94.06 110 SER A CA 1
ATOM 858 C C . SER A 1 110 ? -10.666 13.624 15.817 1.00 94.06 110 SER A C 1
ATOM 860 O O . SER A 1 110 ? -11.137 14.495 15.083 1.00 94.06 110 SER A O 1
ATOM 862 N N . LEU A 1 111 ? -9.599 12.899 15.466 1.00 97.81 111 LEU A N 1
ATOM 863 C CA . LEU A 1 111 ? -8.810 13.145 14.266 1.00 97.81 111 LEU A CA 1
ATOM 864 C C . LEU A 1 111 ? -9.441 12.513 13.028 1.00 97.81 111 LEU A C 1
ATOM 866 O O . LEU A 1 111 ? -10.056 11.440 13.076 1.00 97.81 111 LEU A O 1
ATOM 870 N N . ARG A 1 112 ? -9.217 13.157 11.881 1.00 98.31 112 ARG A N 1
ATOM 871 C CA . ARG A 1 112 ? -9.544 12.606 10.563 1.00 98.31 112 ARG A CA 1
ATOM 872 C C . ARG A 1 112 ? -8.307 12.611 9.688 1.00 98.31 112 ARG A C 1
ATOM 874 O O . ARG A 1 112 ? -7.828 13.679 9.318 1.00 98.31 112 ARG A O 1
ATOM 881 N N . LEU A 1 113 ? -7.823 11.425 9.331 1.00 98.62 113 LEU A N 1
ATOM 882 C CA . LEU A 1 113 ? -6.746 11.281 8.358 1.00 98.62 113 LEU A CA 1
ATOM 883 C C . LEU A 1 113 ? -7.340 10.941 6.994 1.00 98.62 113 LEU A C 1
ATOM 885 O O . LEU A 1 113 ? -8.052 9.944 6.845 1.00 98.62 113 LEU A O 1
ATOM 889 N N . ARG A 1 114 ? -7.024 11.747 5.985 1.00 98.56 114 ARG A N 1
ATOM 890 C CA . ARG A 1 114 ? -7.340 11.470 4.589 1.00 98.56 114 ARG A CA 1
ATOM 891 C C . ARG A 1 114 ? -6.096 10.966 3.869 1.00 98.56 114 ARG A C 1
ATOM 893 O O . ARG A 1 114 ? -5.080 11.646 3.863 1.00 98.56 114 ARG A O 1
ATOM 900 N N . LYS A 1 115 ? -6.212 9.810 3.221 1.00 98.62 115 LYS A N 1
ATOM 901 C CA . LYS A 1 115 ? -5.200 9.226 2.334 1.00 98.62 115 LYS A CA 1
ATOM 902 C C . LYS A 1 115 ? -5.706 9.283 0.898 1.00 98.62 115 LYS A C 1
ATOM 904 O O . LYS A 1 115 ? -6.854 8.918 0.649 1.00 98.62 115 LYS A O 1
ATOM 909 N N . ARG A 1 116 ? -4.869 9.714 -0.041 1.00 98.44 116 ARG A N 1
ATOM 910 C CA . ARG A 1 116 ? -5.157 9.730 -1.486 1.00 98.44 116 ARG A CA 1
ATOM 911 C C . ARG A 1 116 ? -4.062 8.990 -2.236 1.00 98.44 116 ARG A C 1
ATOM 913 O O . ARG A 1 116 ? -2.907 9.079 -1.830 1.00 98.44 116 ARG A O 1
ATOM 920 N N . LEU A 1 117 ? -4.421 8.288 -3.306 1.00 98.38 117 LEU A N 1
ATOM 921 C CA . LEU A 1 117 ? -3.476 7.591 -4.176 1.00 98.38 117 LEU A CA 1
ATOM 922 C C . LEU A 1 117 ? -3.821 7.856 -5.637 1.00 98.38 117 LEU A C 1
ATOM 924 O O . LEU A 1 117 ? -4.982 7.736 -6.015 1.00 98.38 117 LEU A O 1
ATOM 928 N N . PHE A 1 118 ? -2.814 8.165 -6.449 1.00 98.31 118 PHE A N 1
ATOM 929 C CA . PHE A 1 118 ? -2.946 8.230 -7.905 1.00 98.31 118 PHE A CA 1
ATOM 930 C C . PHE A 1 118 ? -1.631 7.860 -8.595 1.00 98.31 118 PHE A C 1
ATOM 932 O O . PHE A 1 118 ? -0.558 7.909 -7.984 1.00 98.31 118 PHE A O 1
ATOM 939 N N . LEU A 1 119 ? -1.718 7.499 -9.875 1.00 98.25 119 LEU A N 1
ATOM 940 C CA . LEU A 1 119 ? -0.552 7.330 -10.739 1.00 98.25 119 LEU A CA 1
ATOM 941 C C . LEU A 1 119 ? -0.312 8.579 -11.584 1.00 98.25 119 LEU A C 1
ATOM 943 O O . LEU A 1 119 ? -1.249 9.237 -12.034 1.00 98.25 119 LEU A O 1
ATOM 947 N N . VAL A 1 120 ? 0.960 8.895 -11.819 1.00 98.06 120 VAL A N 1
ATOM 948 C CA . VAL A 1 120 ? 1.349 9.965 -12.742 1.00 98.06 120 VAL A CA 1
ATOM 949 C C . VAL A 1 120 ? 1.205 9.454 -14.173 1.00 98.06 120 VAL A C 1
ATOM 951 O O . VAL A 1 120 ? 1.827 8.466 -14.553 1.00 98.06 120 VAL A O 1
ATOM 954 N N . HIS A 1 121 ? 0.405 10.132 -14.992 1.00 96.81 121 HIS A N 1
ATOM 955 C CA . HIS A 1 121 ? 0.254 9.750 -16.393 1.00 96.81 121 HIS A CA 1
ATOM 956 C C . HIS A 1 121 ? 1.593 9.840 -17.147 1.00 96.81 121 HIS A C 1
ATOM 958 O O . HIS A 1 121 ? 2.314 10.831 -17.031 1.00 96.81 121 HIS A O 1
ATOM 964 N N . GLY A 1 122 ? 1.924 8.807 -17.922 1.00 96.75 122 GLY A N 1
ATOM 965 C CA . GLY A 1 122 ? 3.172 8.701 -18.678 1.00 96.75 122 GLY A CA 1
ATOM 966 C C . GLY A 1 122 ? 4.405 8.379 -17.829 1.00 96.75 122 GLY A C 1
ATOM 967 O O . GLY A 1 122 ? 5.521 8.472 -18.337 1.00 96.75 122 GLY A O 1
ATOM 968 N N . SER A 1 123 ? 4.240 8.003 -16.556 1.00 96.75 123 SER A N 1
ATOM 969 C CA . SER A 1 123 ? 5.355 7.679 -15.665 1.00 96.75 123 SER A CA 1
ATOM 970 C C . SER A 1 123 ? 4.997 6.540 -14.702 1.00 96.75 123 SER A C 1
ATOM 972 O O . SER A 1 123 ? 3.936 6.594 -14.084 1.00 96.75 123 SER A O 1
ATOM 974 N N . PRO A 1 124 ? 5.869 5.531 -14.491 1.00 96.56 124 PRO A N 1
ATOM 975 C CA . PRO A 1 124 ? 5.651 4.464 -13.511 1.00 96.56 124 PRO A CA 1
ATOM 976 C C . PRO A 1 124 ? 5.870 4.984 -12.078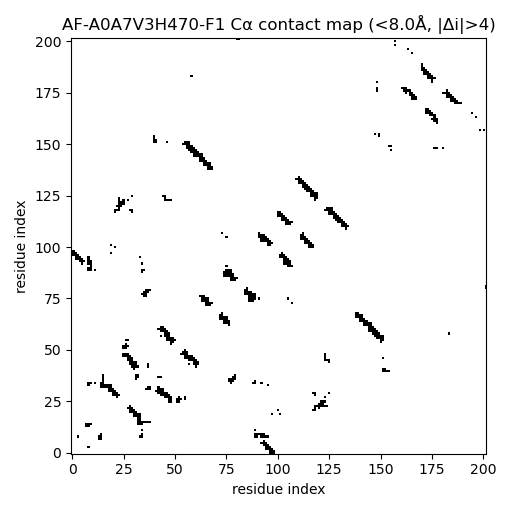 1.00 96.56 124 PRO A C 1
ATOM 978 O O . PRO A 1 124 ? 6.773 4.549 -11.364 1.00 96.56 124 PRO A O 1
ATOM 981 N N . THR A 1 125 ? 5.055 5.955 -11.669 1.00 98.12 125 THR A N 1
ATOM 982 C CA . THR A 1 125 ? 5.161 6.689 -10.406 1.00 98.12 125 THR A CA 1
ATOM 983 C C . THR A 1 125 ? 3.805 6.714 -9.719 1.00 98.12 125 THR A C 1
ATOM 985 O O . THR A 1 125 ? 2.826 7.192 -10.290 1.00 98.12 125 THR A O 1
ATOM 988 N N . VAL A 1 126 ? 3.766 6.242 -8.472 1.00 98.50 126 VAL A N 1
ATOM 989 C CA . VAL A 1 126 ? 2.613 6.391 -7.578 1.00 98.50 126 VAL A CA 1
ATOM 990 C C . VAL A 1 126 ? 2.859 7.526 -6.599 1.00 98.50 126 VAL A C 1
ATOM 992 O O . VAL A 1 126 ? 3.948 7.644 -6.040 1.00 98.50 126 VAL A O 1
ATOM 995 N N . VAL A 1 127 ? 1.838 8.347 -6.379 1.00 98.44 127 VAL A N 1
ATOM 996 C CA . VAL A 1 127 ? 1.847 9.407 -5.372 1.00 98.44 127 VAL A CA 1
ATOM 997 C C . VAL A 1 127 ? 0.833 9.057 -4.298 1.00 98.44 127 VAL A C 1
ATOM 999 O O . VAL A 1 127 ? -0.313 8.720 -4.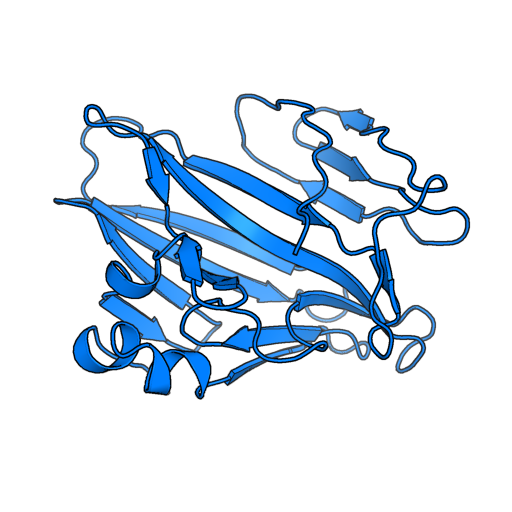602 1.00 98.44 127 VAL A O 1
ATOM 1002 N N . LEU A 1 128 ? 1.259 9.147 -3.039 1.00 98.06 128 LEU A N 1
ATOM 1003 C CA . LEU A 1 128 ? 0.380 9.031 -1.887 1.00 98.06 128 LEU A CA 1
ATOM 1004 C C . LEU A 1 128 ? 0.427 10.323 -1.085 1.00 98.06 128 LEU A C 1
ATOM 1006 O O . LEU A 1 128 ? 1.506 10.811 -0.765 1.00 98.06 128 LEU A O 1
ATOM 1010 N N . LEU A 1 129 ? -0.747 10.864 -0.772 1.00 97.81 129 LEU A N 1
ATOM 1011 C CA . LEU A 1 129 ? -0.892 12.102 -0.011 1.00 97.81 129 LEU A CA 1
ATOM 1012 C C . LEU A 1 129 ? -1.670 11.834 1.268 1.00 97.81 129 LEU A C 1
ATOM 1014 O O . LEU A 1 129 ? -2.685 11.129 1.237 1.00 97.81 129 LEU A O 1
ATOM 1018 N N . TYR A 1 130 ? -1.224 12.455 2.354 1.00 97.81 130 TYR A N 1
ATOM 1019 C CA . TYR A 1 130 ? -1.846 12.370 3.667 1.00 97.81 130 TYR A CA 1
ATOM 1020 C C . TYR A 1 130 ? -2.230 13.770 4.138 1.00 97.81 130 TYR A C 1
ATOM 1022 O O . TYR A 1 130 ? -1.395 14.665 4.153 1.00 97.81 130 TYR A O 1
ATOM 1030 N N . ASP A 1 131 ? -3.489 13.953 4.531 1.00 96.75 131 ASP A N 1
ATOM 1031 C CA . ASP A 1 131 ? -3.951 15.172 5.194 1.00 96.75 131 ASP A CA 1
ATOM 1032 C C . ASP A 1 131 ? -4.543 14.798 6.551 1.00 96.75 131 ASP A C 1
ATOM 1034 O O . ASP A 1 131 ? -5.475 13.990 6.614 1.00 96.75 131 ASP A O 1
ATOM 1038 N N . LEU A 1 132 ? -4.043 15.398 7.627 1.00 97.62 132 LEU A N 1
ATOM 1039 C CA . LEU A 1 132 ? -4.600 15.230 8.966 1.00 97.62 132 LEU A CA 1
ATOM 1040 C C . LEU A 1 132 ? -5.444 16.451 9.342 1.00 97.62 132 LEU A C 1
ATOM 1042 O O . LEU A 1 132 ? -5.036 17.590 9.140 1.00 97.62 132 LEU A O 1
ATOM 1046 N N . GLN A 1 133 ? -6.631 16.210 9.892 1.00 97.69 133 GLN A N 1
ATOM 1047 C CA . GLN A 1 133 ? -7.540 17.246 10.378 1.00 97.69 133 GLN A CA 1
ATOM 1048 C C . GLN A 1 133 ? -7.894 17.013 11.847 1.00 97.69 133 GLN A C 1
ATOM 1050 O O . GLN A 1 133 ? -8.041 15.867 12.279 1.00 97.69 133 GLN A O 1
ATOM 1055 N N . GLY A 1 134 ? -8.104 18.112 12.576 1.00 95.75 134 GLY A N 1
ATOM 1056 C CA . GLY A 1 134 ? -8.517 18.097 13.984 1.00 95.75 134 GLY A CA 1
ATOM 1057 C C . GLY A 1 134 ? -7.372 17.920 14.983 1.00 95.75 134 GLY A C 1
ATOM 1058 O O . GLY A 1 134 ? -7.643 17.698 16.157 1.00 95.75 134 GLY A O 1
ATOM 1059 N N . ALA A 1 135 ? -6.120 17.989 14.526 1.00 94.88 135 ALA A N 1
ATOM 1060 C CA . ALA A 1 135 ? -4.949 17.958 15.390 1.00 94.88 135 ALA A CA 1
ATOM 1061 C C . ALA A 1 135 ? -4.620 19.372 15.890 1.00 94.88 135 ALA A C 1
ATOM 1063 O O . ALA A 1 135 ? -4.553 20.303 15.088 1.00 94.88 135 ALA A O 1
ATOM 1064 N N . GLU A 1 136 ? -4.434 19.519 17.200 1.00 92.38 136 GLU A N 1
ATOM 1065 C CA . GLU A 1 136 ? -3.960 20.764 17.827 1.00 92.38 136 GLU A CA 1
ATOM 1066 C C . GLU A 1 136 ? -2.427 20.850 17.821 1.00 92.38 136 GLU A C 1
ATOM 1068 O O . GLU A 1 136 ? -1.870 21.937 17.731 1.00 92.38 136 GLU A O 1
ATOM 1073 N N . GLU A 1 137 ? -1.762 19.693 17.833 1.00 92.50 137 GLU A N 1
ATOM 1074 C CA . GLU A 1 137 ? -0.307 19.529 17.816 1.00 92.50 137 GLU A CA 1
ATOM 1075 C C . GLU A 1 137 ? 0.107 18.574 16.681 1.00 92.50 137 GLU A C 1
ATOM 1077 O O . GLU A 1 137 ? -0.721 17.769 16.233 1.00 92.50 137 GLU A O 1
ATOM 1082 N N . PRO A 1 138 ? 1.369 18.608 16.209 1.00 92.69 138 PRO A N 1
ATOM 1083 C CA . PRO A 1 138 ? 1.876 17.634 15.245 1.00 92.69 138 PRO A CA 1
ATOM 1084 C C . PRO A 1 138 ? 1.688 16.188 15.727 1.00 92.69 138 PRO A C 1
ATOM 1086 O O . PRO A 1 138 ? 2.036 15.840 16.854 1.00 92.69 138 PRO A O 1
ATOM 1089 N N . VAL A 1 139 ? 1.156 15.328 14.852 1.00 95.56 139 VAL A N 1
ATOM 1090 C CA . VAL A 1 139 ? 0.933 13.903 15.139 1.00 95.56 139 VAL A CA 1
ATOM 1091 C C . VAL A 1 139 ? 1.813 13.066 14.211 1.00 95.56 139 VAL A C 1
ATOM 1093 O O . VAL A 1 139 ? 1.615 13.136 12.993 1.00 95.56 139 VAL A O 1
ATOM 1096 N N . PRO A 1 140 ? 2.758 12.264 14.736 1.00 95.94 140 PRO A N 1
ATOM 1097 C CA . PRO A 1 140 ? 3.632 11.463 13.891 1.00 95.94 140 PRO A CA 1
ATOM 1098 C C . PRO A 1 140 ? 2.854 10.402 13.109 1.00 95.94 140 PRO A C 1
ATOM 1100 O O . PRO A 1 140 ? 2.044 9.650 13.662 1.00 95.94 140 PRO A O 1
ATOM 1103 N N . LEU A 1 141 ? 3.140 10.327 11.811 1.00 96.62 141 LEU A N 1
ATOM 1104 C CA . LEU A 1 141 ? 2.666 9.280 10.918 1.00 96.62 141 LEU A CA 1
ATOM 1105 C C . LEU A 1 141 ? 3.857 8.415 10.518 1.00 96.62 141 LEU A C 1
ATOM 1107 O O . LEU A 1 141 ? 4.759 8.866 9.817 1.00 96.62 141 LEU A O 1
ATOM 1111 N N . GLU A 1 142 ? 3.836 7.158 10.932 1.00 96.19 142 GLU A N 1
ATOM 1112 C CA . GLU A 1 142 ? 4.804 6.169 10.483 1.00 96.19 142 GLU A CA 1
ATOM 1113 C C . GLU A 1 142 ? 4.258 5.431 9.261 1.00 96.19 142 GLU A C 1
ATOM 1115 O O . GLU A 1 142 ? 3.100 5.008 9.237 1.00 96.19 142 GLU A O 1
ATOM 1120 N N . VAL A 1 143 ? 5.102 5.273 8.241 1.00 95.12 143 VAL A N 1
ATOM 1121 C CA . VAL A 1 143 ? 4.746 4.646 6.967 1.00 95.12 143 VAL A CA 1
ATOM 1122 C C . VAL A 1 143 ? 5.768 3.569 6.630 1.00 95.12 143 VAL A C 1
ATOM 1124 O O . VAL A 1 143 ? 6.936 3.859 6.379 1.00 95.12 143 VAL A O 1
ATOM 1127 N N . ARG A 1 144 ? 5.311 2.318 6.562 1.00 94.12 144 ARG A N 1
ATOM 1128 C CA . ARG A 1 144 ? 6.135 1.153 6.230 1.00 94.12 144 ARG A CA 1
ATOM 1129 C C . ARG A 1 144 ? 5.827 0.665 4.816 1.00 94.12 144 ARG A C 1
ATOM 1131 O O . ARG A 1 144 ? 4.725 0.162 4.573 1.00 94.12 144 ARG A O 1
ATOM 1138 N N . PRO A 1 145 ? 6.755 0.799 3.854 1.00 93.75 145 PRO A N 1
ATOM 1139 C CA . PRO A 1 145 ? 6.542 0.284 2.512 1.00 93.75 145 PRO A CA 1
ATOM 1140 C C . PRO A 1 145 ? 6.706 -1.237 2.457 1.00 93.75 145 PRO A C 1
ATOM 1142 O O . PRO A 1 145 ? 7.765 -1.772 2.773 1.00 93.75 145 PRO A O 1
ATOM 1145 N N . LEU A 1 146 ? 5.674 -1.937 1.978 1.00 93.69 146 LEU A N 1
ATOM 1146 C CA . LEU A 1 146 ? 5.753 -3.368 1.691 1.00 93.69 146 LEU A CA 1
ATOM 1147 C C . LEU A 1 146 ? 6.224 -3.576 0.250 1.00 93.69 146 LEU A C 1
ATOM 1149 O O . LEU A 1 146 ? 5.451 -3.467 -0.709 1.00 93.69 146 LEU A O 1
ATOM 1153 N N . LEU A 1 147 ? 7.515 -3.863 0.104 1.00 93.38 147 LEU A N 1
ATOM 1154 C CA . LEU A 1 147 ? 8.157 -4.094 -1.188 1.00 93.38 147 LEU A CA 1
ATOM 1155 C C . LEU A 1 147 ? 7.875 -5.513 -1.685 1.00 93.38 147 LEU A C 1
ATOM 1157 O O . LEU A 1 147 ? 8.006 -6.477 -0.936 1.00 93.38 147 LEU A O 1
ATOM 1161 N N . ALA A 1 148 ? 7.499 -5.640 -2.958 1.00 92.81 148 ALA A N 1
ATOM 1162 C CA . ALA A 1 148 ? 7.196 -6.937 -3.564 1.00 92.81 148 ALA A CA 1
ATOM 1163 C C . ALA A 1 148 ? 8.291 -7.403 -4.531 1.00 92.81 148 ALA A C 1
ATOM 1165 O O . ALA A 1 148 ? 8.739 -8.541 -4.428 1.00 92.81 148 ALA A O 1
ATOM 1166 N N . PHE A 1 149 ? 8.696 -6.533 -5.467 1.00 93.25 149 PHE A N 1
ATOM 1167 C CA . PHE A 1 149 ? 9.645 -6.817 -6.555 1.00 93.25 149 PHE A CA 1
ATOM 1168 C C . PHE A 1 149 ? 9.454 -8.205 -7.187 1.00 93.25 149 PHE A C 1
ATOM 1170 O O . PHE A 1 149 ? 10.343 -9.057 -7.167 1.00 93.25 149 PHE A O 1
ATOM 1177 N N . ARG A 1 150 ? 8.265 -8.441 -7.744 1.00 93.12 150 ARG A N 1
ATOM 1178 C CA . ARG A 1 150 ? 7.907 -9.719 -8.373 1.00 93.12 150 ARG A CA 1
ATOM 1179 C C . ARG A 1 150 ? 7.160 -9.526 -9.680 1.00 93.12 150 ARG A C 1
ATOM 1181 O O . ARG A 1 150 ? 6.518 -8.496 -9.879 1.00 93.12 150 ARG A O 1
ATOM 1188 N N . ASP A 1 151 ? 7.185 -10.543 -10.531 1.00 90.00 151 ASP A N 1
ATOM 1189 C CA . ASP A 1 151 ? 6.294 -10.610 -11.687 1.00 90.00 151 ASP A CA 1
ATOM 1190 C C . ASP A 1 151 ? 4.822 -10.571 -11.229 1.00 90.00 151 ASP A C 1
ATOM 1192 O O . ASP A 1 151 ? 4.444 -11.183 -10.224 1.00 90.00 151 ASP A O 1
ATOM 1196 N N . ALA A 1 152 ? 3.979 -9.826 -11.945 1.00 82.88 152 ALA A N 1
ATOM 1197 C CA . ALA A 1 152 ? 2.583 -9.626 -11.564 1.00 82.88 152 ALA A CA 1
ATOM 1198 C C . ALA A 1 152 ? 1.758 -10.930 -11.582 1.00 82.88 152 ALA A C 1
ATOM 1200 O O . ALA A 1 152 ? 0.805 -11.065 -10.809 1.00 82.88 152 ALA A O 1
ATOM 1201 N N . HIS A 1 153 ? 2.127 -11.904 -12.418 1.00 83.56 153 HIS A N 1
ATOM 1202 C CA . HIS A 1 153 ? 1.448 -13.192 -12.545 1.00 83.56 153 HIS A CA 1
ATOM 1203 C C . HIS A 1 153 ? 1.919 -14.231 -11.516 1.00 83.56 153 HIS A C 1
ATOM 1205 O O . HIS A 1 153 ? 1.184 -15.187 -11.242 1.00 83.56 153 HIS A O 1
ATOM 1211 N N . HIS A 1 154 ? 3.086 -14.038 -10.898 1.00 79.69 154 HIS A N 1
ATOM 1212 C CA . HIS A 1 154 ? 3.691 -14.981 -9.953 1.00 79.69 154 HIS A CA 1
ATOM 1213 C C . HIS A 1 154 ? 3.663 -14.456 -8.512 1.00 79.69 154 HIS A C 1
ATOM 1215 O O . HIS A 1 154 ? 3.624 -13.254 -8.269 1.00 79.69 154 HIS A O 1
ATOM 1221 N N . LEU A 1 155 ? 3.667 -15.366 -7.535 1.00 80.94 155 LEU A N 1
ATOM 1222 C CA . LEU A 1 155 ? 3.893 -15.033 -6.126 1.00 80.94 155 LEU A CA 1
ATOM 1223 C C . LEU A 1 155 ? 5.368 -15.261 -5.784 1.00 80.94 155 LEU A C 1
ATOM 1225 O O . LEU A 1 155 ? 6.015 -16.119 -6.383 1.00 80.94 155 LEU A O 1
ATOM 1229 N N . THR A 1 156 ? 5.872 -14.510 -4.808 1.00 77.38 156 THR A N 1
ATOM 1230 C CA . THR A 1 156 ? 7.236 -14.649 -4.286 1.00 77.38 156 THR A CA 1
ATOM 1231 C C . THR A 1 156 ? 7.170 -15.063 -2.823 1.00 77.38 156 THR A C 1
ATOM 1233 O O . THR A 1 156 ? 6.316 -14.584 -2.080 1.00 77.38 156 THR A O 1
ATOM 1236 N N . HIS A 1 157 ? 8.089 -15.938 -2.422 1.00 74.31 157 HIS A N 1
ATOM 1237 C CA . HIS A 1 157 ? 8.307 -16.350 -1.038 1.00 74.31 157 HIS A CA 1
ATOM 1238 C C . HIS A 1 157 ? 9.649 -15.810 -0.527 1.00 74.31 157 HIS A C 1
ATOM 1240 O O . HIS A 1 157 ? 10.485 -15.359 -1.321 1.00 74.31 157 HIS A O 1
ATOM 1246 N N . GLU A 1 158 ? 9.845 -15.858 0.796 1.00 78.62 158 GLU A N 1
ATOM 1247 C CA . GLU A 1 158 ? 11.123 -15.510 1.426 1.00 78.62 158 GLU A CA 1
ATOM 1248 C C . GLU A 1 158 ? 12.248 -16.287 0.736 1.00 78.62 158 GLU A C 1
ATOM 1250 O O . GLU A 1 158 ? 12.139 -17.493 0.504 1.00 78.62 158 GLU A O 1
ATOM 1255 N N . ASN A 1 159 ? 13.312 -15.586 0.356 1.00 79.88 159 ASN A N 1
ATOM 1256 C CA . ASN A 1 159 ? 14.436 -16.180 -0.352 1.00 79.88 159 ASN A CA 1
ATOM 1257 C C . ASN A 1 159 ? 15.749 -15.487 0.049 1.00 79.88 159 ASN A C 1
ATOM 1259 O O . ASN A 1 159 ? 15.734 -14.323 0.461 1.00 79.88 159 ASN A O 1
ATOM 1263 N N . PRO A 1 160 ? 16.892 -16.184 -0.070 1.00 78.81 160 PRO A N 1
ATOM 1264 C CA . PRO A 1 160 ? 18.183 -15.663 0.376 1.00 78.81 160 PRO A CA 1
ATOM 1265 C C . PRO A 1 160 ? 18.799 -14.635 -0.585 1.00 78.81 160 PRO A C 1
ATOM 1267 O O . PRO A 1 160 ? 19.806 -14.026 -0.243 1.00 78.81 160 PRO A O 1
ATOM 1270 N N . TYR A 1 161 ? 18.231 -14.442 -1.779 1.00 83.75 161 TYR A N 1
ATOM 1271 C CA . TYR A 1 161 ? 18.786 -13.559 -2.812 1.00 83.75 161 TYR A CA 1
ATOM 1272 C C . TYR A 1 161 ? 18.367 -12.095 -2.649 1.00 83.75 161 TYR A C 1
ATOM 1274 O O . TYR A 1 161 ? 18.853 -11.236 -3.382 1.00 83.75 161 TYR A O 1
ATOM 1282 N N . LEU A 1 162 ? 17.461 -11.815 -1.710 1.00 84.56 162 LEU A N 1
ATOM 1283 C CA . LEU A 1 162 ? 16.975 -10.476 -1.421 1.00 84.56 162 LEU A CA 1
ATOM 1284 C C . LEU A 1 162 ? 18.112 -9.589 -0.895 1.00 84.56 162 LEU A C 1
ATOM 1286 O O . LEU A 1 162 ? 18.567 -9.754 0.239 1.00 84.56 162 LEU A O 1
ATOM 1290 N N . ASN A 1 163 ? 18.508 -8.590 -1.682 1.00 87.06 163 ASN A N 1
ATOM 1291 C CA . ASN A 1 163 ? 19.337 -7.503 -1.182 1.00 87.06 163 ASN A CA 1
ATOM 1292 C C . ASN A 1 163 ? 18.496 -6.593 -0.268 1.00 87.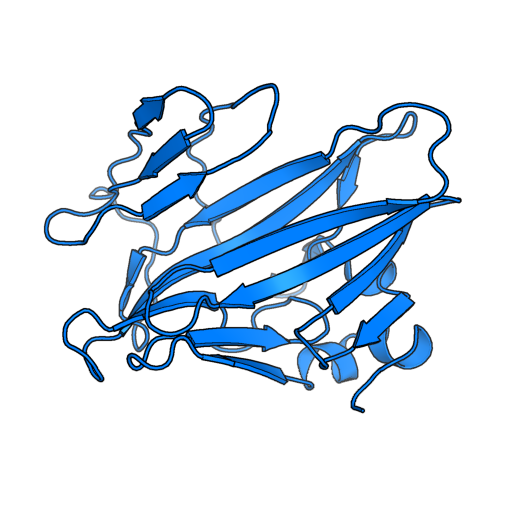06 163 ASN A C 1
ATOM 1294 O O . ASN A 1 163 ? 17.501 -6.008 -0.696 1.00 87.06 163 ASN A O 1
ATOM 1298 N N . ARG A 1 164 ? 18.905 -6.487 1.000 1.00 87.19 164 ARG A N 1
ATOM 1299 C CA . ARG A 1 164 ? 18.239 -5.678 2.035 1.00 87.19 164 ARG A CA 1
ATOM 1300 C C . ARG A 1 164 ? 18.802 -4.260 2.150 1.00 87.19 164 ARG A C 1
ATOM 1302 O O . ARG A 1 164 ? 18.335 -3.495 2.986 1.00 87.19 164 ARG A O 1
ATOM 1309 N N . GLU A 1 165 ? 19.812 -3.919 1.353 1.00 88.81 165 GLU A N 1
ATOM 1310 C CA . GLU A 1 165 ? 20.415 -2.590 1.341 1.00 88.81 165 GLU A CA 1
ATOM 1311 C C . GLU A 1 165 ? 19.378 -1.528 0.954 1.00 88.81 165 GLU A C 1
ATOM 1313 O O . GLU A 1 165 ? 18.691 -1.634 -0.068 1.00 88.81 165 GLU A O 1
ATOM 1318 N N . VAL A 1 166 ? 19.313 -0.472 1.762 1.00 91.25 166 VAL A N 1
ATOM 1319 C CA . VAL A 1 166 ? 18.557 0.741 1.459 1.00 91.25 166 VAL A CA 1
ATOM 1320 C C . VAL A 1 166 ? 19.552 1.867 1.258 1.00 91.25 166 VAL A C 1
ATOM 1322 O O . VAL A 1 166 ? 20.335 2.180 2.153 1.00 91.25 166 VAL A O 1
ATOM 1325 N N . ARG A 1 167 ? 19.518 2.498 0.083 1.00 92.88 167 ARG A N 1
ATOM 1326 C CA . ARG A 1 167 ? 20.332 3.689 -0.169 1.00 92.88 167 ARG A CA 1
ATOM 1327 C C . ARG A 1 167 ? 19.554 4.913 0.279 1.00 92.88 167 ARG A C 1
ATOM 1329 O O . ARG A 1 167 ? 18.489 5.197 -0.270 1.00 92.88 167 ARG A O 1
ATOM 1336 N N . VAL A 1 168 ? 20.102 5.618 1.259 1.00 92.56 168 VAL A N 1
ATOM 1337 C CA . VAL A 1 168 ? 19.488 6.794 1.877 1.00 92.56 168 VAL A CA 1
ATOM 1338 C C . VAL A 1 168 ? 20.145 8.058 1.329 1.00 92.56 168 VAL A C 1
ATOM 1340 O O . VAL A 1 168 ? 21.369 8.150 1.250 1.00 92.56 168 VAL A O 1
ATOM 1343 N N . GLY A 1 169 ? 19.327 9.028 0.939 1.00 90.75 169 GLY A N 1
ATOM 1344 C CA . GLY A 1 169 ? 19.742 10.381 0.589 1.00 90.75 169 GLY A CA 1
ATOM 1345 C C . GLY A 1 169 ? 18.742 11.412 1.123 1.00 90.75 169 GLY A C 1
ATOM 1346 O O . GLY A 1 169 ? 17.698 11.034 1.655 1.00 90.75 169 GLY A O 1
ATOM 1347 N N . PRO A 1 170 ? 19.025 12.718 0.986 1.00 90.06 170 PRO A N 1
ATOM 1348 C CA . PRO A 1 170 ? 18.132 13.767 1.480 1.00 90.06 170 PRO A CA 1
ATOM 1349 C C . PRO A 1 170 ? 16.727 13.649 0.867 1.00 90.06 170 PRO A C 1
ATOM 1351 O O . PRO A 1 170 ? 16.577 13.755 -0.352 1.00 90.06 170 PRO A O 1
ATOM 1354 N N . GLY A 1 171 ? 15.716 13.380 1.704 1.00 90.75 171 GLY A N 1
ATOM 1355 C CA . GLY A 1 171 ? 14.312 13.207 1.293 1.00 90.75 171 GLY A CA 1
ATOM 1356 C C . GLY A 1 171 ? 14.060 12.046 0.323 1.00 90.75 171 GLY A C 1
ATOM 1357 O O . GLY A 1 171 ? 13.054 12.049 -0.394 1.00 90.75 171 GLY A O 1
ATOM 1358 N N . ARG A 1 172 ? 14.988 11.082 0.224 1.00 94.81 172 ARG A N 1
ATOM 1359 C CA . ARG A 1 172 ? 14.931 10.008 -0.772 1.00 94.81 172 ARG A CA 1
ATOM 1360 C C . ARG A 1 172 ? 15.474 8.688 -0.242 1.00 94.81 172 ARG A C 1
ATOM 1362 O O . ARG A 1 172 ? 16.594 8.610 0.254 1.00 94.81 172 ARG A O 1
ATOM 1369 N N . LEU A 1 173 ? 14.740 7.621 -0.527 1.00 94.56 173 LEU A N 1
ATOM 1370 C CA . LEU A 1 173 ? 15.176 6.238 -0.366 1.00 94.56 173 LEU A CA 1
ATOM 1371 C C . LEU A 1 173 ? 15.253 5.557 -1.735 1.00 94.56 173 LEU A C 1
ATOM 1373 O O . LEU A 1 173 ? 14.485 5.873 -2.651 1.00 94.56 173 LEU A O 1
ATOM 1377 N N . ALA A 1 174 ? 16.172 4.609 -1.891 1.00 95.12 174 ALA A N 1
ATOM 1378 C CA . ALA A 1 174 ? 16.214 3.741 -3.058 1.00 95.12 174 ALA A CA 1
ATOM 1379 C C . ALA A 1 174 ? 16.399 2.274 -2.668 1.00 95.12 174 ALA A C 1
ATOM 1381 O O . ALA A 1 174 ? 17.276 1.935 -1.872 1.00 95.12 174 ALA A O 1
ATOM 1382 N N . PHE A 1 175 ? 15.598 1.416 -3.298 1.00 94.62 175 PHE A N 1
ATOM 1383 C CA . PHE A 1 175 ? 15.574 -0.026 -3.078 1.00 94.62 175 PHE A CA 1
ATOM 1384 C C . PHE A 1 175 ? 15.885 -0.751 -4.387 1.00 94.62 175 PHE A C 1
ATOM 1386 O O . PHE A 1 175 ? 15.245 -0.485 -5.405 1.00 94.62 175 PHE A O 1
ATOM 1393 N N . ALA A 1 176 ? 16.834 -1.686 -4.365 1.00 94.38 176 ALA A N 1
ATOM 1394 C CA . ALA A 1 176 ? 17.146 -2.555 -5.503 1.00 94.38 176 ALA A CA 1
ATOM 1395 C C . ALA A 1 176 ? 17.358 -4.006 -5.028 1.00 94.38 176 ALA A C 1
ATOM 1397 O O . ALA A 1 176 ? 18.494 -4.483 -4.999 1.00 94.38 176 ALA A O 1
ATOM 1398 N N . PRO A 1 177 ? 16.283 -4.708 -4.616 1.00 91.06 177 PRO A N 1
ATOM 1399 C CA . PRO A 1 177 ? 16.415 -5.983 -3.919 1.00 91.06 177 PRO A CA 1
ATOM 1400 C C . PRO A 1 177 ? 16.863 -7.151 -4.803 1.00 91.06 177 PRO A C 1
ATOM 1402 O O . PRO A 1 177 ? 17.410 -8.118 -4.284 1.00 91.06 177 PRO A O 1
ATOM 1405 N N . TYR A 1 178 ? 16.656 -7.072 -6.123 1.00 91.12 178 TYR A N 1
ATOM 1406 C CA . TYR A 1 178 ? 17.057 -8.113 -7.072 1.00 91.12 178 TYR A CA 1
ATOM 1407 C C . TYR A 1 178 ? 17.816 -7.527 -8.259 1.00 91.12 178 TYR A C 1
ATOM 1409 O O . TYR A 1 178 ? 17.427 -6.503 -8.827 1.00 91.12 178 TYR A O 1
ATOM 1417 N N . ALA A 1 179 ? 18.882 -8.216 -8.661 1.00 87.31 179 ALA A N 1
ATOM 1418 C CA . ALA A 1 179 ? 19.661 -7.860 -9.838 1.00 87.31 179 ALA A CA 1
ATOM 1419 C C . ALA A 1 179 ? 18.807 -7.933 -11.117 1.00 87.31 179 ALA A C 1
ATOM 1421 O O . ALA A 1 179 ? 17.984 -8.831 -11.282 1.00 87.31 179 ALA A O 1
ATOM 1422 N N . GLY A 1 180 ? 19.017 -6.985 -12.034 1.00 88.50 180 GLY A N 1
ATOM 1423 C CA . GLY A 1 180 ? 18.303 -6.919 -13.314 1.00 88.50 180 GLY A CA 1
ATOM 1424 C C . GLY A 1 180 ? 16.928 -6.243 -13.260 1.00 88.50 180 GLY A C 1
ATOM 1425 O O . GLY A 1 180 ? 16.353 -5.984 -14.316 1.00 88.50 180 GLY A O 1
ATOM 1426 N N . LEU A 1 181 ? 16.418 -5.904 -12.070 1.00 92.94 181 LEU A N 1
ATOM 1427 C CA . LEU A 1 181 ? 15.225 -5.070 -11.920 1.00 92.94 181 LEU A CA 1
ATOM 1428 C C . LEU A 1 181 ? 15.604 -3.593 -11.710 1.00 92.94 181 LEU A C 1
ATOM 1430 O O . LEU A 1 181 ? 16.613 -3.305 -11.061 1.00 92.94 181 LEU A O 1
ATOM 1434 N N . PRO A 1 182 ? 14.801 -2.640 -12.225 1.00 94.38 182 PRO A N 1
ATOM 1435 C CA . PRO A 1 182 ? 14.949 -1.228 -11.891 1.00 94.38 182 PRO A CA 1
ATOM 1436 C C . PRO A 1 182 ? 14.844 -0.988 -10.385 1.00 94.38 182 PRO A C 1
ATOM 1438 O O . PRO A 1 182 ? 14.083 -1.666 -9.695 1.00 94.38 182 PRO A O 1
ATOM 1441 N N . ALA A 1 183 ? 15.566 0.009 -9.879 1.00 95.88 183 ALA A N 1
ATOM 1442 C CA . ALA A 1 183 ? 15.412 0.437 -8.496 1.00 95.88 183 ALA A CA 1
ATOM 1443 C C . ALA A 1 183 ? 14.062 1.146 -8.289 1.00 95.88 183 ALA A C 1
ATOM 1445 O O . ALA A 1 183 ? 13.622 1.918 -9.142 1.00 95.88 183 ALA A O 1
ATOM 1446 N N . LEU A 1 184 ? 13.441 0.940 -7.126 1.00 96.94 184 LEU A N 1
ATOM 1447 C CA . LEU A 1 184 ? 12.335 1.774 -6.661 1.00 96.94 184 LEU A CA 1
ATOM 1448 C C . LEU A 1 184 ? 12.914 2.987 -5.938 1.00 96.94 184 LEU A C 1
ATOM 1450 O O . LEU A 1 184 ? 13.680 2.830 -4.987 1.00 96.94 184 LEU A O 1
ATOM 1454 N N . HIS A 1 185 ? 12.531 4.184 -6.370 1.00 96.94 185 HIS A N 1
ATOM 1455 C CA . HIS A 1 185 ? 12.860 5.430 -5.687 1.00 96.94 185 HIS A CA 1
ATOM 1456 C C . HIS A 1 185 ? 11.638 5.945 -4.932 1.00 96.94 185 HIS A C 1
ATOM 1458 O O . HIS A 1 185 ? 10.578 6.122 -5.528 1.00 96.94 185 HIS A O 1
ATOM 1464 N N . CYS A 1 186 ? 11.802 6.208 -3.639 1.00 96.12 186 CYS A N 1
ATOM 1465 C CA . CYS A 1 186 ? 10.774 6.800 -2.794 1.00 96.12 186 CYS A CA 1
ATOM 1466 C C . CYS A 1 186 ? 11.223 8.197 -2.379 1.00 96.12 186 CYS A C 1
ATOM 1468 O O . CYS A 1 186 ? 12.293 8.340 -1.793 1.00 96.12 186 CYS A O 1
ATOM 1470 N N . PHE A 1 187 ? 10.408 9.204 -2.671 1.00 96.38 187 PHE A N 1
ATOM 1471 C CA . PHE A 1 187 ? 10.589 10.568 -2.182 1.00 96.38 187 PHE A CA 1
ATOM 1472 C C . PHE A 1 187 ? 9.640 10.784 -1.004 1.00 96.38 187 PHE A C 1
ATOM 1474 O O . PHE A 1 187 ? 8.489 10.347 -1.070 1.00 96.38 187 PHE A O 1
ATOM 1481 N N . HIS A 1 188 ? 10.120 11.395 0.076 1.00 94.19 188 HIS A N 1
ATOM 1482 C CA . HIS A 1 188 ? 9.342 11.570 1.302 1.00 94.19 188 HIS A CA 1
ATOM 1483 C C . HIS A 1 188 ? 9.700 12.863 2.034 1.00 94.19 188 HIS A C 1
ATOM 1485 O O . HIS A 1 188 ? 10.792 13.402 1.878 1.00 94.19 188 HIS A O 1
ATOM 1491 N N . GLU A 1 189 ? 8.781 13.293 2.895 1.00 91.94 189 GLU A N 1
ATOM 1492 C CA . GLU A 1 189 ? 8.954 14.418 3.822 1.00 91.94 189 GLU A CA 1
ATOM 1493 C C . GLU A 1 189 ? 9.210 13.945 5.265 1.00 91.94 189 GLU A C 1
ATOM 1495 O O . GLU A 1 189 ? 9.193 14.746 6.190 1.00 91.94 189 GLU A O 1
ATOM 1500 N N . ALA A 1 190 ? 9.419 12.637 5.477 1.00 90.06 190 ALA A N 1
ATOM 1501 C CA . ALA A 1 190 ? 9.670 12.085 6.810 1.00 90.06 190 ALA A CA 1
ATOM 1502 C C . ALA A 1 190 ? 10.918 12.697 7.470 1.00 90.06 190 ALA A C 1
ATOM 1504 O O . ALA A 1 190 ? 11.951 12.855 6.815 1.00 90.06 190 ALA A O 1
ATOM 1505 N N . GLU A 1 191 ? 10.805 12.978 8.769 1.00 87.19 191 GLU A N 1
ATOM 1506 C CA . GLU A 1 191 ? 11.885 13.512 9.607 1.00 87.19 191 GLU A CA 1
ATOM 1507 C C . GLU A 1 191 ? 12.970 12.470 9.904 1.00 87.19 191 GLU A C 1
ATOM 1509 O O . GLU A 1 191 ? 14.138 12.823 10.054 1.00 87.19 191 GLU A O 1
ATOM 1514 N N . ASP A 1 192 ? 12.590 11.190 9.959 1.00 85.62 192 ASP A N 1
ATOM 1515 C CA . ASP A 1 192 ? 13.484 10.080 10.278 1.00 85.62 192 ASP A CA 1
ATOM 1516 C C . ASP A 1 192 ? 13.183 8.837 9.421 1.00 85.62 192 ASP A C 1
ATOM 1518 O O . ASP A 1 192 ? 12.090 8.680 8.863 1.00 85.62 192 ASP A O 1
ATOM 1522 N N . PHE A 1 193 ? 14.171 7.948 9.313 1.00 85.25 193 PHE A N 1
ATOM 1523 C CA . PHE A 1 193 ? 14.083 6.670 8.620 1.00 85.25 193 PHE A CA 1
ATOM 1524 C C . PHE A 1 193 ? 14.783 5.556 9.410 1.00 85.25 193 PHE A C 1
ATOM 1526 O O . PHE A 1 193 ? 16.003 5.560 9.578 1.00 85.25 193 PHE A O 1
ATOM 1533 N N . ALA A 1 194 ? 14.014 4.532 9.786 1.00 79.94 194 ALA A N 1
ATOM 1534 C CA . ALA A 1 194 ? 14.532 3.305 10.381 1.00 79.94 194 ALA A CA 1
ATOM 1535 C C . ALA A 1 194 ? 14.667 2.192 9.327 1.00 79.94 194 ALA A C 1
ATOM 1537 O O . ALA A 1 194 ? 13.688 1.753 8.718 1.00 79.94 194 ALA A O 1
ATOM 1538 N N . ALA A 1 195 ? 15.891 1.695 9.129 1.00 74.50 195 ALA A N 1
ATOM 1539 C CA . ALA A 1 195 ? 16.187 0.609 8.196 1.00 74.50 195 ALA A CA 1
ATOM 1540 C C . ALA A 1 195 ? 15.919 -0.775 8.817 1.00 74.50 195 ALA A C 1
ATOM 1542 O O . ALA A 1 195 ? 16.836 -1.570 9.024 1.00 74.50 195 ALA A O 1
ATOM 1543 N N . GLU A 1 196 ? 14.658 -1.088 9.109 1.00 68.00 196 GLU A N 1
ATOM 1544 C CA . GLU A 1 196 ? 14.262 -2.415 9.592 1.00 68.00 196 GLU A CA 1
ATOM 1545 C C . GLU A 1 196 ? 13.801 -3.294 8.418 1.00 68.00 196 GLU A C 1
ATOM 1547 O O . GLU A 1 196 ? 12.643 -3.299 8.006 1.00 68.00 196 GLU A O 1
ATOM 1552 N N . GLY A 1 197 ? 14.742 -4.032 7.822 1.00 61.75 197 GLY A N 1
ATOM 1553 C CA . GLY A 1 197 ? 14.479 -4.952 6.710 1.00 61.75 197 GLY A CA 1
ATOM 1554 C C . GLY A 1 197 ? 13.787 -6.243 7.160 1.00 61.75 197 GLY A C 1
ATOM 1555 O O . GLY A 1 197 ? 14.428 -7.295 7.218 1.00 61.75 197 GLY A O 1
ATOM 1556 N N . LEU A 1 198 ? 12.496 -6.169 7.491 1.00 68.31 198 LEU A N 1
ATOM 1557 C CA . LEU A 1 198 ? 11.695 -7.307 7.952 1.00 68.31 198 LEU A CA 1
ATOM 1558 C C . LEU A 1 198 ? 10.915 -7.966 6.805 1.00 68.31 198 LEU A C 1
ATOM 1560 O O . LEU A 1 198 ? 10.325 -7.296 5.959 1.00 68.31 198 LEU A O 1
ATOM 1564 N N . TRP A 1 199 ? 10.885 -9.301 6.794 1.00 59.75 199 TRP A N 1
ATOM 1565 C CA . TRP A 1 199 ? 10.041 -10.079 5.886 1.00 59.75 199 TRP A CA 1
ATOM 1566 C C . TRP A 1 199 ? 8.746 -10.488 6.592 1.00 59.75 199 TRP A C 1
ATOM 1568 O O . TRP A 1 199 ? 8.789 -11.130 7.643 1.00 59.75 199 TRP A O 1
ATOM 1578 N N . TYR A 1 200 ? 7.592 -10.173 6.002 1.00 60.78 200 TYR A N 1
ATOM 1579 C CA . TYR A 1 200 ? 6.300 -10.624 6.522 1.00 60.78 200 TYR A CA 1
ATOM 1580 C C . TYR A 1 200 ? 6.061 -12.079 6.109 1.00 60.78 200 TYR A C 1
ATOM 1582 O O . TYR A 1 200 ? 5.918 -12.394 4.925 1.00 60.78 200 TYR A O 1
ATOM 1590 N N . ARG A 1 201 ? 6.034 -12.981 7.094 1.00 60.72 201 ARG A N 1
ATOM 1591 C CA . ARG A 1 201 ? 5.709 -14.400 6.896 1.00 60.72 201 ARG A CA 1
ATOM 1592 C C . ARG A 1 201 ? 4.189 -14.567 6.945 1.00 60.72 201 ARG A C 1
ATOM 1594 O O . ARG A 1 201 ? 3.571 -14.169 7.929 1.00 60.72 201 ARG A O 1
ATOM 1601 N N . GLN A 1 202 ? 3.607 -15.104 5.873 1.00 54.84 202 GLN A N 1
ATOM 1602 C CA . GLN A 1 202 ? 2.206 -15.543 5.830 1.00 54.84 202 GLN A CA 1
ATOM 1603 C C . GLN A 1 202 ? 2.085 -17.010 6.227 1.00 54.84 202 GLN A C 1
ATOM 1605 O O . GLN A 1 202 ? 3.019 -17.776 5.896 1.00 54.84 202 GLN A O 1
#

Mean predicted aligned error: 4.15 Å

Sequence (202 aa):
MIAFGADRCRDLAFATAQEWLETDGLGGYASGTVSGAHTRRYHGHLTAALAPPVRRHLFLSKLEEYLHLPGGPVDLSTNLYRGAVHPRGFERLIRFALEPFPTWTYAVGSLRLRKRLFLVHGSPTVVLLYDLQGAEEPVPLEVRPLLAFRDAHHLTHENPYLNREVRVGPGRLAFAPYAGLPALHCFHEAEDFAAEGLWYRQ

Solvent-accessible surface area (backbone atoms only — not comparable to full-atom values): 11504 Å² total; per-residue (Å²): 133,60,67,39,47,37,78,48,31,46,33,61,73,56,11,55,70,40,70,51,77,42,56,12,82,47,56,20,36,26,30,39,22,73,29,55,28,66,86,53,79,72,39,17,54,32,26,35,31,80,49,67,63,39,68,41,30,30,44,33,38,46,67,43,37,32,44,51,47,99,91,47,72,42,63,55,28,23,32,73,52,95,95,43,68,55,49,61,11,25,75,31,27,43,30,39,30,47,69,97,41,45,31,42,32,33,53,56,88,83,30,38,42,35,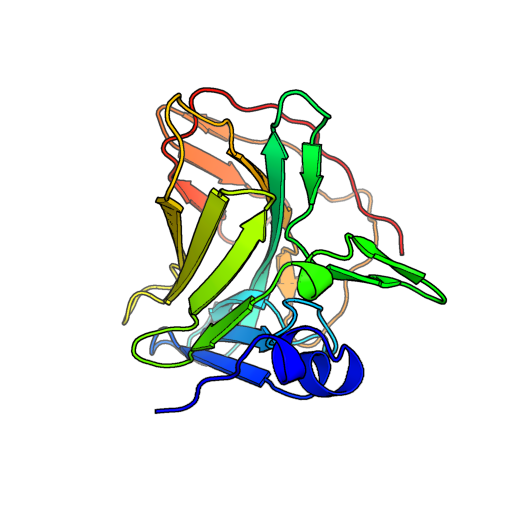41,36,45,48,46,41,75,79,38,95,44,64,50,76,48,78,49,81,39,76,67,94,61,96,68,56,71,48,76,45,79,40,75,56,73,35,52,43,91,55,87,84,74,96,62,91,74,62,46,75,67,70,50,79,52,92,54,33,41,37,41,56,41,48,89,95,53,79,63,51,76,45,76,52,86,70,93,74,85,82,90,74,83,75,81,88,82,130

Foldseek 3Di:
DDKDFLVQLLPPVNQQPAKAWADQQQLKIAMGTSQQEHPDLLHAQFWDAPPTNDQTWHFFRDKWKWWQDPVGTDTLHWYDDDVDIPPSNSNQFGMFDPPPHTWTWGDDPQKIKIWTWHHHHPDRDIDIDIDMPDDPDDIDMDMGTDTAGGGSVDHDDDDPQFDLDWDDDDQWIWGDGHPPDDIDIDGHPDPDDDSDSDDDDD